Protein AF-A0A7S0P631-F1 (afdb_monomer_lite)

Radius of gyration: 63.28 Å; chains: 1; bounding box: 103×91×172 Å

Organism: NCBI:txid127549

Sequence (319 aa):
ERGGQTQAKLPMMQQDGRRRKGKTLTTPSVSTSSAVCDAFPPDARACEPSRAPSFDTVPRFLNVLVTPKLTFALPRQPHWQTVDDISQEELRTAFLMRFPVRLDAERLHFRCATPALELSKSNGHVVFKICADDVDEERVLLSILSELDKEYTAKFEQQLERARADCLAASMGFQVVADEVRAAQEAAQRKWTDELRSLREFQSTNQKRLFLLEKERDQLRDQLQKAASASKSMRADLSEENAALRVQMGELRAQVDELRQHVRQLGGKASDAESSTATTQTDEAQDVRNVEHWQQQLLAVSEWLKTGAALLQDAEPNR

pLDDT: mean 76.57, std 21.93, range [29.67, 98.62]

Secondary structure (DSSP, 8-state):
-----------------------------------------------------------SEEEEEETTTEEEEEEPPTT--BGGGS-HHHHHHHHHHHS-----GGGEEEEES-TT-BTTTS-SEEEEEEEETTB-HHHHHHHHHHHHHHHHHHHHHHHHHHHHHHHHHHHHHHHHHHHHHHHHHHHHHHHHHHHHHHHHHHHHHHHHHHHHHHHHHHHHHHHHHHHHHHHHHHHHHHHHHHHHHHHHHHHHHHHHHHHHHHHHHHHTTT-SS--------SSHHHHHHHHHHHHHHHHHHHHHHHHHHHHHHTT----

Foldseek 3Di:
DDDDDDDDDDDDDDDDDDDDDDDDDDDDDDDDDDDDDDDDDDDDDDDDDDDDDPDLPQDQWAWEAEPPGDTFIQGDDPPDFFPVVDDLVSVLVRSCVVQVFPDPSVFWGWAWPCRPDTSSPDPRYTYTQIDGPPDDSVVVVVVSVVRSVVVVVVVVVVVVVVVVVVVVVVVVVVVVVVVVVVVVVVVVVVVVVVVVVVVVVVVVVVVVVVVVVVVVVVVVVVVVVVVVVVVVVVVVVVVVVVVVVVVVVVVVVVVVVVVVVVVVVVVVVVPVDDDDDDDDPDPVVVVVVVVVVVVVVVVVVVVVVVVVVVVVVVVDPDD

Structure (mmCIF, N/CA/C/O backbone):
data_AF-A0A7S0P631-F1
#
_entry.id   AF-A0A7S0P631-F1
#
loop_
_atom_site.group_PDB
_atom_site.id
_atom_site.type_symbol
_atom_site.label_atom_id
_atom_site.label_alt_id
_atom_site.label_comp_id
_atom_site.label_asym_id
_atom_site.label_entity_id
_atom_site.label_seq_id
_atom_site.pdbx_PDB_ins_code
_atom_site.Cartn_x
_atom_site.Cartn_y
_atom_site.Cartn_z
_atom_site.occupancy
_atom_site.B_iso_or_equiv
_atom_site.auth_seq_id
_atom_site.auth_comp_id
_atom_site.auth_asym_id
_atom_site.auth_atom_id
_atom_site.pdbx_PDB_model_num
ATOM 1 N N . GLU A 1 1 ? 15.150 -47.679 -30.991 1.00 45.22 1 GLU A N 1
ATOM 2 C CA . GLU A 1 1 ? 14.314 -46.876 -31.912 1.00 45.22 1 GLU A CA 1
ATOM 3 C C . GLU A 1 1 ? 13.517 -45.891 -31.055 1.00 45.22 1 GLU A C 1
ATOM 5 O O . GLU A 1 1 ? 12.728 -46.325 -30.236 1.00 45.22 1 GLU A O 1
ATOM 10 N N . ARG A 1 2 ? 14.015 -44.673 -30.806 1.00 41.50 2 ARG A N 1
ATOM 11 C CA . ARG A 1 2 ? 13.722 -43.411 -31.524 1.00 41.50 2 ARG A CA 1
ATOM 12 C C . ARG A 1 2 ? 12.260 -43.254 -31.959 1.00 41.50 2 ARG A C 1
ATOM 14 O O . ARG A 1 2 ? 11.850 -43.835 -32.951 1.00 41.50 2 ARG A O 1
ATOM 21 N N . GLY A 1 3 ? 11.556 -42.362 -31.268 1.00 42.41 3 GLY A N 1
ATOM 22 C CA . GLY A 1 3 ? 10.274 -41.796 -31.680 1.00 42.41 3 GLY A CA 1
ATOM 23 C C . GLY A 1 3 ? 9.983 -40.544 -30.858 1.00 42.41 3 GLY A C 1
ATOM 24 O O . GLY A 1 3 ? 9.253 -40.603 -29.878 1.00 42.41 3 GLY A O 1
ATOM 25 N N . GLY A 1 4 ? 10.637 -39.433 -31.205 1.00 42.50 4 GLY A N 1
ATOM 26 C CA . GLY A 1 4 ? 10.350 -38.118 -30.641 1.00 42.50 4 GLY A CA 1
ATOM 27 C C . GLY A 1 4 ? 9.165 -37.468 -31.352 1.00 42.50 4 GLY A C 1
ATOM 28 O O . GLY A 1 4 ? 9.058 -37.555 -32.573 1.00 42.50 4 GLY A O 1
ATOM 29 N N . GLN A 1 5 ? 8.312 -36.783 -30.595 1.00 51.97 5 GLN A N 1
ATOM 30 C CA . GLN A 1 5 ? 7.394 -35.786 -31.135 1.00 51.97 5 GLN A CA 1
ATOM 31 C C . GLN A 1 5 ? 7.628 -34.454 -30.431 1.00 51.97 5 GLN A C 1
ATOM 33 O O . GLN A 1 5 ? 7.292 -34.243 -29.270 1.00 51.97 5 GLN A O 1
ATOM 38 N N . THR A 1 6 ? 8.255 -33.565 -31.186 1.00 47.88 6 THR A N 1
ATOM 39 C CA . THR A 1 6 ? 8.277 -32.121 -31.021 1.00 47.88 6 THR A CA 1
ATOM 40 C C . THR A 1 6 ? 6.972 -31.553 -31.577 1.00 47.88 6 THR A C 1
ATOM 42 O O . THR A 1 6 ? 6.651 -31.790 -32.741 1.00 47.88 6 THR A O 1
ATOM 45 N N . GLN A 1 7 ? 6.246 -30.748 -30.798 1.00 52.53 7 GLN A N 1
ATOM 46 C CA . GLN A 1 7 ? 5.343 -29.754 -31.377 1.00 52.53 7 GLN A CA 1
ATOM 4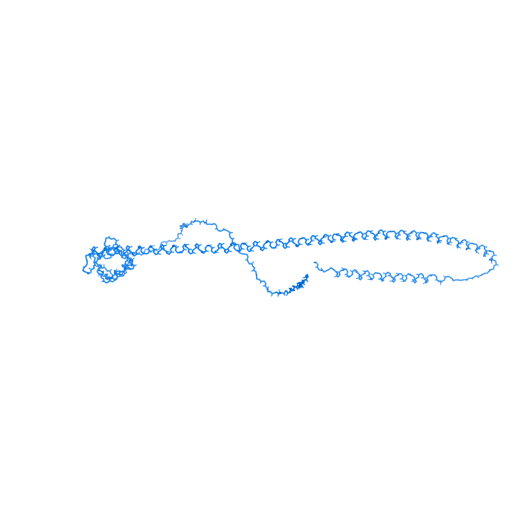7 C C . GLN A 1 7 ? 5.650 -28.350 -30.872 1.00 52.53 7 GLN A C 1
ATOM 49 O O . GLN A 1 7 ? 5.972 -28.108 -29.710 1.00 52.53 7 GLN A O 1
ATOM 54 N N . ALA A 1 8 ? 5.628 -27.470 -31.865 1.00 48.22 8 ALA A N 1
ATOM 55 C CA . ALA A 1 8 ? 6.128 -26.121 -31.912 1.00 48.22 8 ALA A CA 1
ATOM 56 C C . ALA A 1 8 ? 5.389 -25.141 -30.994 1.00 48.22 8 ALA A C 1
ATOM 58 O O . ALA A 1 8 ? 4.170 -25.134 -30.859 1.00 48.22 8 ALA A O 1
ATOM 59 N N . LYS A 1 9 ? 6.206 -24.244 -30.456 1.00 50.22 9 LYS A N 1
ATOM 60 C CA . LYS A 1 9 ? 5.900 -22.955 -29.846 1.00 50.22 9 LYS A CA 1
ATOM 61 C C . LYS A 1 9 ? 5.980 -21.890 -30.944 1.00 50.22 9 LYS A C 1
ATOM 63 O O . LYS A 1 9 ? 6.946 -21.959 -31.696 1.00 50.22 9 LYS A O 1
ATOM 68 N N . LEU A 1 10 ? 5.045 -20.931 -31.008 1.00 44.75 10 LEU A N 1
ATOM 69 C CA . LEU A 1 10 ? 5.173 -19.567 -31.586 1.00 44.75 10 LEU A CA 1
ATOM 70 C C . LEU A 1 10 ? 3.829 -18.790 -31.413 1.00 44.75 10 LEU A C 1
ATOM 72 O O . LEU A 1 10 ? 2.844 -19.416 -31.033 1.00 44.75 10 LEU A O 1
ATOM 76 N N . PRO A 1 11 ? 3.777 -17.442 -31.505 1.00 56.12 11 PRO A N 1
ATOM 77 C CA . PRO A 1 11 ? 3.711 -16.614 -30.303 1.00 56.12 11 PRO A CA 1
ATOM 78 C C . PRO A 1 11 ? 2.495 -15.669 -30.198 1.00 56.12 11 PRO A C 1
ATOM 80 O O . PRO A 1 11 ? 1.799 -15.356 -31.155 1.00 56.12 11 PRO A O 1
ATOM 83 N N . MET A 1 12 ? 2.344 -15.184 -28.966 1.00 46.38 12 MET A N 1
ATOM 84 C CA . MET A 1 12 ? 1.820 -13.898 -28.494 1.00 46.38 12 MET A CA 1
ATOM 85 C C . MET A 1 12 ? 1.573 -12.802 -29.553 1.00 46.38 12 MET A C 1
ATOM 87 O O . MET A 1 12 ? 2.508 -12.334 -30.200 1.00 46.38 12 MET A O 1
ATOM 91 N N . MET A 1 13 ? 0.340 -12.285 -29.591 1.00 52.75 13 MET A N 1
ATOM 92 C CA . MET A 1 13 ? 0.017 -10.966 -30.140 1.00 52.75 13 MET A CA 1
ATOM 93 C C . MET A 1 13 ? -0.834 -10.201 -29.114 1.00 52.75 13 MET A C 1
ATOM 95 O O . MET A 1 13 ? -1.979 -10.554 -28.839 1.00 52.75 13 MET A O 1
ATOM 99 N N . GLN A 1 14 ? -0.221 -9.190 -28.498 1.00 48.72 14 GLN A N 1
ATOM 100 C CA . GLN A 1 14 ? -0.892 -8.115 -27.769 1.00 48.72 14 GLN A CA 1
ATOM 101 C C . GLN A 1 14 ? -1.286 -7.032 -28.773 1.00 48.72 14 GLN A C 1
ATOM 103 O O . GLN A 1 14 ? -0.460 -6.650 -29.600 1.00 48.72 14 GLN A O 1
ATOM 108 N N . GLN A 1 15 ? -2.491 -6.475 -28.641 1.00 40.44 15 GLN A N 1
ATOM 109 C CA . GLN A 1 15 ? -2.726 -5.091 -29.041 1.00 40.44 15 GLN A CA 1
ATOM 110 C C . GLN A 1 15 ? -3.807 -4.430 -28.176 1.00 40.44 15 GLN A C 1
ATOM 112 O O . GLN A 1 15 ? -4.997 -4.711 -28.278 1.00 40.44 15 GLN A O 1
ATOM 117 N N . ASP A 1 16 ? -3.306 -3.589 -27.273 1.00 37.06 16 ASP A N 1
ATOM 118 C CA . ASP A 1 16 ? -3.762 -2.243 -26.926 1.00 37.06 16 ASP A CA 1
ATOM 119 C C . ASP A 1 16 ? -5.259 -1.961 -26.743 1.00 37.06 16 ASP A C 1
ATOM 121 O O . ASP A 1 16 ? -5.969 -1.494 -27.633 1.00 37.06 16 ASP A O 1
ATOM 125 N N . GLY A 1 17 ? -5.674 -2.021 -25.476 1.00 37.72 17 GLY A N 1
ATOM 126 C CA . GLY A 1 17 ? -6.699 -1.129 -24.949 1.00 37.72 17 GLY A CA 1
ATOM 127 C C . GLY A 1 17 ? -6.121 0.270 -24.709 1.00 37.72 17 GLY A C 1
ATOM 128 O O . GLY A 1 17 ? -5.226 0.452 -23.884 1.00 37.72 17 GLY A O 1
ATOM 129 N N . ARG A 1 18 ? -6.670 1.287 -25.384 1.00 42.84 18 ARG A N 1
ATOM 130 C CA . ARG A 1 18 ? -6.437 2.703 -25.065 1.00 42.84 18 ARG A CA 1
ATOM 131 C C . ARG A 1 18 ? -7.710 3.380 -24.565 1.00 42.84 18 ARG A C 1
ATOM 133 O O . ARG A 1 18 ? -8.787 3.217 -25.124 1.00 42.84 18 ARG A O 1
ATOM 140 N N . ARG A 1 19 ? -7.474 4.279 -23.602 1.00 43.03 19 ARG A N 1
ATOM 141 C CA . ARG A 1 19 ? -8.293 5.412 -23.135 1.00 43.03 19 ARG A CA 1
ATOM 142 C C . ARG A 1 19 ? -9.392 5.123 -22.110 1.00 43.03 19 ARG A C 1
ATOM 144 O O . ARG A 1 19 ? -10.576 5.085 -22.428 1.00 43.03 19 ARG A O 1
ATOM 151 N N . ARG A 1 20 ? -9.009 5.244 -20.834 1.00 45.16 20 ARG A N 1
ATOM 152 C CA . ARG A 1 20 ? -9.799 6.046 -19.888 1.00 45.16 20 ARG A CA 1
ATOM 153 C C . ARG A 1 20 ? -8.959 7.157 -19.268 1.00 45.16 20 ARG A C 1
ATOM 155 O O . ARG A 1 20 ? -7.771 7.008 -19.015 1.00 45.16 20 ARG A O 1
ATOM 162 N N . LYS A 1 21 ? -9.631 8.303 -19.183 1.00 43.75 21 LYS A N 1
ATOM 163 C CA . LYS A 1 21 ? -9.155 9.637 -18.835 1.00 43.75 21 LYS A CA 1
ATOM 164 C C . LYS A 1 21 ? -8.718 9.716 -17.374 1.00 43.75 21 LYS A C 1
ATOM 166 O O . LYS A 1 21 ? -9.200 8.963 -16.532 1.00 43.75 21 LYS A O 1
ATOM 171 N N . GLY A 1 22 ? -7.808 10.656 -17.134 1.00 47.41 22 GLY A N 1
ATOM 172 C CA . GLY A 1 22 ? -7.137 10.886 -15.868 1.00 47.41 22 GLY A CA 1
ATOM 173 C C . GLY A 1 22 ? -8.077 11.110 -14.691 1.00 47.41 22 GLY A C 1
ATOM 174 O O . GLY A 1 22 ? -9.138 11.724 -14.804 1.00 47.41 22 GLY A O 1
ATOM 175 N N . LYS A 1 23 ? -7.614 10.628 -13.542 1.00 44.38 23 LYS A N 1
ATOM 176 C CA . LYS A 1 23 ? -8.068 11.065 -12.235 1.00 44.38 23 LYS A CA 1
ATOM 177 C C . LYS A 1 23 ? -6.808 11.362 -11.429 1.00 44.38 23 LYS A C 1
ATOM 179 O O . LYS A 1 23 ? -5.952 10.501 -11.261 1.00 44.38 23 LYS A O 1
ATOM 184 N N . THR A 1 24 ? -6.681 12.629 -11.071 1.00 40.94 24 THR A N 1
ATOM 185 C CA . THR A 1 24 ? -5.678 13.234 -10.198 1.00 40.94 24 THR A CA 1
ATOM 186 C C . THR A 1 24 ? -5.448 12.365 -8.964 1.00 40.94 24 THR A C 1
ATOM 188 O O . THR A 1 24 ? -6.380 12.117 -8.200 1.00 40.94 24 THR A O 1
ATOM 191 N N . LEU A 1 25 ? -4.211 11.895 -8.782 1.00 36.50 25 LEU A N 1
ATOM 192 C CA . LEU A 1 25 ? -3.770 11.252 -7.550 1.00 36.50 25 LEU A CA 1
ATOM 193 C C . LEU A 1 25 ? -3.135 12.333 -6.672 1.00 36.50 25 LEU A C 1
ATOM 195 O O . LEU A 1 25 ? -1.996 12.743 -6.882 1.00 36.50 25 LEU A O 1
ATOM 199 N N . THR A 1 26 ? -3.920 12.831 -5.724 1.00 37.12 26 THR A N 1
ATOM 200 C CA . THR A 1 26 ? -3.441 13.634 -4.603 1.00 37.12 26 THR A CA 1
ATOM 201 C C . THR A 1 26 ? -2.626 12.721 -3.690 1.00 37.12 26 THR A C 1
ATOM 203 O O . THR A 1 26 ? -3.120 11.695 -3.228 1.00 37.12 26 THR A O 1
ATOM 206 N N . THR A 1 27 ? -1.372 13.083 -3.448 1.00 40.94 27 THR A N 1
ATOM 207 C CA . THR A 1 27 ? -0.498 12.495 -2.428 1.00 40.94 27 THR A CA 1
ATOM 208 C C . THR A 1 27 ? -1.098 12.682 -1.030 1.00 40.94 27 THR A C 1
ATOM 210 O O . THR A 1 27 ? -1.320 13.831 -0.643 1.00 40.94 27 THR A O 1
ATOM 213 N N . PRO A 1 28 ? -1.319 11.625 -0.226 1.00 38.84 28 PRO A N 1
ATOM 214 C CA . PRO A 1 28 ? -1.487 11.789 1.208 1.00 38.84 28 PRO A CA 1
ATOM 215 C C . PRO A 1 28 ? -0.102 11.835 1.866 1.00 38.84 28 PRO A C 1
ATOM 217 O O . PRO A 1 28 ? 0.604 10.831 1.941 1.00 38.84 28 PRO A O 1
ATOM 220 N N . SER A 1 29 ? 0.296 13.017 2.336 1.00 32.88 29 SER A N 1
ATOM 221 C CA . SER A 1 29 ? 1.390 13.160 3.294 1.00 32.88 29 SER A CA 1
ATOM 222 C C . SER A 1 29 ? 0.920 12.622 4.645 1.00 32.88 29 SER A C 1
ATOM 224 O O . SER A 1 29 ? 0.060 13.225 5.288 1.00 32.88 29 SER A O 1
ATOM 226 N N . VAL A 1 30 ? 1.470 11.491 5.072 1.00 37.56 30 VAL A N 1
ATOM 227 C CA . VAL A 1 30 ? 1.289 10.966 6.427 1.00 37.56 30 VAL A CA 1
ATOM 228 C C . VAL A 1 30 ? 2.659 10.807 7.065 1.00 37.56 30 VAL A C 1
ATOM 230 O O . VAL A 1 30 ? 3.582 10.293 6.433 1.00 37.56 30 VAL A O 1
ATOM 233 N N . SER A 1 31 ? 2.697 11.171 8.350 1.00 34.28 31 SER A N 1
ATOM 234 C CA . SER A 1 31 ? 3.768 11.048 9.355 1.00 34.28 31 SER A CA 1
ATOM 235 C C . SER A 1 31 ? 4.506 12.377 9.565 1.00 34.28 31 SER A C 1
ATOM 237 O O . SER A 1 31 ? 5.051 12.934 8.625 1.00 34.28 31 SER A O 1
ATOM 239 N N . THR A 1 32 ? 4.533 12.981 10.752 1.00 32.69 32 THR A N 1
ATOM 240 C CA . THR A 1 32 ? 4.525 12.403 12.106 1.00 32.69 32 THR A CA 1
ATOM 241 C C . THR A 1 32 ? 3.934 13.401 13.109 1.00 32.69 32 THR A C 1
ATOM 243 O O . THR A 1 32 ? 4.510 14.463 13.331 1.00 32.69 32 THR A O 1
ATOM 246 N N . SER A 1 33 ? 2.812 13.049 13.746 1.00 31.09 33 SER A N 1
ATOM 247 C CA . SER A 1 33 ? 2.295 13.752 14.926 1.00 31.09 33 SER A CA 1
ATOM 248 C C . SER A 1 33 ? 2.896 13.107 16.170 1.00 31.09 33 SER A C 1
ATOM 250 O O . SER A 1 33 ? 2.514 11.999 16.543 1.00 31.09 33 SER A O 1
ATOM 252 N N . SER A 1 34 ? 3.858 13.795 16.783 1.00 35.31 34 SER A N 1
ATOM 253 C CA . SER A 1 34 ? 4.352 13.484 18.123 1.00 35.31 34 SER A CA 1
ATOM 254 C C . SER A 1 34 ? 3.314 13.923 19.149 1.00 35.31 34 SER A C 1
ATOM 256 O O . SER A 1 34 ? 2.823 15.049 19.101 1.00 35.31 34 SER A O 1
ATOM 258 N N . ALA A 1 35 ? 3.001 13.023 20.074 1.00 38.44 35 ALA A N 1
ATOM 259 C CA . ALA A 1 35 ? 2.194 13.286 21.251 1.00 38.44 35 ALA A CA 1
ATOM 260 C C . ALA A 1 35 ? 2.804 14.414 22.099 1.00 38.44 35 ALA A C 1
ATOM 262 O O . ALA A 1 35 ? 4.008 14.414 22.359 1.00 38.44 35 ALA A O 1
ATOM 263 N N . VAL A 1 36 ? 1.957 15.339 22.551 1.00 35.06 36 VAL A N 1
ATOM 264 C CA . VAL A 1 36 ? 2.232 16.244 23.670 1.00 35.06 36 VAL A CA 1
ATOM 265 C C . VAL A 1 36 ? 0.988 16.241 24.552 1.00 35.06 36 VAL A C 1
ATOM 267 O O . VAL A 1 36 ? -0.095 16.642 24.129 1.00 35.06 36 VAL A O 1
ATOM 270 N N . CYS A 1 37 ? 1.159 15.713 25.760 1.00 36.16 37 CYS A N 1
ATOM 271 C CA . CYS A 1 37 ? 0.271 15.922 26.890 1.00 36.16 37 CYS A CA 1
ATOM 272 C C . CYS A 1 37 ? 0.330 17.401 27.287 1.00 36.16 37 CYS A C 1
ATOM 274 O O . CYS A 1 37 ? 1.425 17.926 27.444 1.00 36.16 37 CYS A O 1
ATOM 276 N N . ASP A 1 38 ? -0.811 18.066 27.423 1.00 29.67 38 ASP A N 1
ATOM 277 C CA . ASP A 1 38 ? -1.231 18.687 28.686 1.00 29.67 38 ASP A CA 1
ATOM 278 C C . ASP A 1 38 ? -2.467 19.554 28.455 1.00 29.67 38 ASP A C 1
ATOM 280 O O . ASP A 1 38 ? -2.514 20.455 27.616 1.00 29.67 38 ASP A O 1
ATOM 284 N N . ALA A 1 39 ? -3.502 19.225 29.216 1.00 36.84 39 ALA A N 1
ATOM 285 C CA . ALA A 1 39 ? -4.718 19.996 29.333 1.00 36.84 39 ALA A CA 1
ATOM 286 C C . ALA A 1 39 ? -4.504 21.121 30.352 1.00 36.84 39 ALA A C 1
ATOM 288 O O . ALA A 1 39 ? -3.939 20.870 31.409 1.00 36.84 39 ALA A O 1
ATOM 289 N N . PHE A 1 40 ? -4.985 22.321 30.008 1.00 35.34 40 PHE A N 1
ATOM 290 C CA . PHE A 1 40 ? -5.646 23.351 30.835 1.00 35.34 40 PHE A CA 1
ATOM 291 C C . PHE A 1 40 ? -5.272 24.764 30.347 1.00 35.34 40 PHE A C 1
ATOM 293 O O . PHE A 1 40 ? -4.096 25.124 30.368 1.00 35.34 40 PHE A O 1
ATOM 300 N N . PRO A 1 41 ? -6.246 25.608 29.955 1.00 39.16 41 PRO A N 1
ATOM 301 C CA . PRO A 1 41 ? -6.021 27.041 29.795 1.00 39.16 41 PRO A CA 1
ATOM 302 C C . PRO A 1 41 ? -6.416 27.826 31.069 1.00 39.16 41 PRO A C 1
ATOM 304 O O . PRO A 1 41 ? -7.424 27.486 31.697 1.00 39.16 41 PRO A O 1
ATOM 307 N N . PRO A 1 42 ? -5.672 28.890 31.437 1.00 43.81 42 PRO A N 1
ATOM 308 C CA . PRO A 1 42 ? -5.995 29.764 32.560 1.00 43.81 42 PRO A CA 1
ATOM 309 C C . PRO A 1 42 ? -6.803 31.015 32.152 1.00 43.81 42 PRO A C 1
ATOM 311 O O . PRO A 1 42 ? -6.576 31.628 31.113 1.00 43.81 42 PRO A O 1
ATOM 314 N N . ASP A 1 43 ? -7.743 31.342 33.035 1.00 32.72 43 ASP A N 1
ATOM 315 C CA . ASP A 1 43 ? -8.270 32.632 33.505 1.00 32.72 43 ASP A CA 1
ATOM 316 C C . ASP A 1 43 ? -8.365 33.929 32.657 1.00 32.72 43 ASP A C 1
ATOM 318 O O . ASP A 1 43 ? -7.391 34.508 32.184 1.00 32.72 43 ASP A O 1
ATOM 322 N N . ALA A 1 44 ? -9.588 34.477 32.745 1.00 36.00 44 ALA A N 1
ATOM 323 C CA . ALA A 1 44 ? -9.957 35.848 33.126 1.00 36.00 44 ALA A CA 1
ATOM 324 C C . ALA A 1 44 ? -9.666 37.047 32.197 1.00 36.00 44 ALA A C 1
ATOM 326 O O . ALA A 1 44 ? -8.543 37.538 32.101 1.00 36.00 44 ALA A O 1
ATOM 327 N N . ARG A 1 45 ? -10.756 37.700 31.746 1.00 34.88 45 ARG A N 1
ATOM 328 C CA . ARG A 1 45 ? -11.100 39.072 32.190 1.00 34.88 45 ARG A CA 1
ATOM 329 C C . ARG A 1 45 ? -12.516 39.533 31.787 1.00 34.88 45 ARG A C 1
ATOM 331 O O . ARG A 1 45 ? -12.842 39.612 30.612 1.00 34.88 45 ARG A O 1
ATOM 338 N N . ALA A 1 46 ? -13.257 39.925 32.828 1.00 35.22 46 ALA A N 1
ATOM 339 C CA . ALA A 1 46 ? -14.180 41.061 32.950 1.00 35.22 46 ALA A CA 1
ATOM 340 C C . ALA A 1 46 ? -15.446 41.160 32.070 1.00 35.22 46 ALA A C 1
ATOM 342 O O . ALA A 1 46 ? -15.395 41.573 30.918 1.00 35.22 46 ALA A O 1
ATOM 343 N N . CYS A 1 47 ? -16.603 40.998 32.725 1.00 31.55 47 CYS A N 1
ATOM 344 C CA . CYS A 1 47 ? -17.681 41.988 32.667 1.00 31.55 47 CYS A CA 1
ATOM 345 C C . CYS A 1 47 ? -18.497 41.977 33.976 1.00 31.55 47 CYS A C 1
ATOM 347 O O . CYS A 1 47 ? -18.594 40.969 34.667 1.00 31.55 47 CYS A O 1
ATOM 349 N N . GLU A 1 48 ? -18.988 43.164 34.301 1.00 33.56 48 GLU A N 1
ATOM 350 C CA . GLU A 1 48 ? -19.441 43.738 35.572 1.00 33.56 48 GLU A CA 1
ATOM 351 C C . GLU A 1 48 ? -20.744 43.190 36.208 1.00 33.56 48 GLU A C 1
ATOM 353 O O . GLU A 1 48 ? -21.446 42.374 35.607 1.00 33.56 48 GLU A O 1
ATOM 358 N N . PRO A 1 49 ? -21.074 43.624 37.451 1.00 50.50 49 PRO A N 1
ATOM 359 C CA . PRO A 1 49 ? -22.028 42.961 38.324 1.00 50.50 49 PRO A CA 1
ATOM 360 C C . PRO A 1 49 ? -23.458 43.413 38.034 1.00 50.50 49 PRO A C 1
ATOM 362 O O . PRO A 1 49 ? -23.786 44.596 38.104 1.00 50.50 49 PRO A O 1
ATOM 365 N N . SER A 1 50 ? -24.349 42.456 37.792 1.00 33.34 50 SER A N 1
ATOM 366 C CA . SER A 1 50 ? -25.782 42.725 37.761 1.00 33.34 50 SER A CA 1
ATOM 367 C C . SER A 1 50 ? -26.511 41.773 38.694 1.00 33.34 50 SER A C 1
ATOM 369 O O . SER A 1 50 ? -26.674 40.590 38.414 1.00 33.34 50 SER A O 1
ATOM 371 N N . ARG A 1 51 ? -26.967 42.373 39.796 1.00 33.66 51 ARG A N 1
ATOM 372 C CA . ARG A 1 51 ? -28.217 42.057 40.487 1.00 33.66 51 ARG A CA 1
ATOM 373 C C . ARG A 1 51 ? -28.283 40.668 41.125 1.00 33.66 51 ARG A C 1
ATOM 375 O O . ARG A 1 51 ? -28.711 39.697 40.517 1.00 33.66 51 ARG A O 1
ATOM 382 N N . ALA A 1 52 ? -27.957 40.629 42.415 1.00 39.56 52 ALA A N 1
ATOM 383 C CA . ALA A 1 52 ? -28.379 39.559 43.306 1.00 39.56 52 ALA A CA 1
ATOM 384 C C . ALA A 1 52 ? -29.899 39.334 43.188 1.00 39.56 52 ALA A C 1
ATOM 386 O O . ALA A 1 52 ? -30.669 40.265 43.448 1.00 39.56 52 ALA A O 1
ATOM 387 N N . PRO A 1 53 ? -30.363 38.120 42.858 1.00 41.66 53 PRO A N 1
ATOM 388 C CA . PRO A 1 53 ? -31.614 37.632 43.391 1.00 41.66 53 PRO A CA 1
ATOM 389 C C . PRO A 1 53 ? -31.312 37.209 44.827 1.00 41.66 53 PRO A C 1
ATOM 391 O O . PRO A 1 53 ? -30.385 36.442 45.084 1.00 41.66 53 PRO A O 1
ATOM 394 N N . SER A 1 54 ? -32.079 37.728 45.773 1.00 46.47 54 SER A N 1
ATOM 395 C CA . SER A 1 54 ? -32.248 37.116 47.084 1.00 46.47 54 SER A CA 1
ATOM 396 C C . SER A 1 54 ? -32.698 35.666 46.881 1.00 46.47 54 SER A C 1
ATOM 398 O O . SER A 1 54 ? -33.877 35.399 46.657 1.00 46.47 54 SER A O 1
ATOM 400 N N . PHE A 1 55 ? -31.747 34.737 46.866 1.00 37.91 55 PHE A N 1
ATOM 401 C CA . PHE A 1 55 ? -32.034 33.317 46.829 1.00 37.91 55 PHE A CA 1
ATOM 402 C C . PHE A 1 55 ? -32.272 32.848 48.262 1.00 37.91 55 PHE A C 1
ATOM 404 O O . PHE A 1 55 ? -31.332 32.531 48.989 1.00 37.91 55 PHE A O 1
ATOM 411 N N . ASP A 1 56 ? -33.542 32.708 48.629 1.00 48.03 56 ASP A N 1
ATOM 412 C CA . ASP A 1 56 ? -33.940 31.570 49.453 1.00 48.03 56 ASP A CA 1
ATOM 413 C C . ASP A 1 56 ? -33.641 30.308 48.627 1.00 48.03 56 ASP A C 1
ATOM 415 O O . ASP A 1 56 ? -34.485 29.772 47.908 1.00 48.03 56 ASP A O 1
ATOM 419 N N . THR A 1 57 ? -32.370 29.899 48.605 1.00 51.81 57 THR A N 1
ATOM 420 C CA . THR A 1 57 ? -31.891 28.752 47.825 1.00 51.81 57 THR A CA 1
ATOM 421 C C . THR A 1 57 ? -32.318 27.471 48.525 1.00 51.81 57 THR A C 1
ATOM 423 O O . THR A 1 57 ? -31.548 26.821 49.227 1.00 51.81 57 THR A O 1
ATOM 426 N N . VAL A 1 58 ? -33.581 27.106 48.341 1.00 59.16 58 VAL A N 1
ATOM 427 C CA . VAL A 1 58 ? -34.083 25.793 48.729 1.00 59.16 58 VAL A CA 1
ATOM 428 C C . VAL A 1 58 ? -33.311 24.733 47.917 1.00 59.16 58 VAL A C 1
ATOM 430 O O . VAL A 1 58 ? -33.244 24.842 46.687 1.00 59.16 58 VAL A O 1
ATOM 433 N N . PRO A 1 59 ? -32.688 23.722 48.552 1.00 65.31 59 PRO A N 1
ATOM 434 C CA . PRO A 1 59 ? -31.875 22.735 47.845 1.00 65.31 59 PRO A CA 1
ATOM 435 C C . PRO A 1 59 ? -32.716 21.949 46.828 1.00 65.31 59 PRO A C 1
ATOM 437 O O . PRO A 1 59 ? -33.780 21.427 47.162 1.00 65.31 59 PRO A O 1
ATOM 440 N N . ARG A 1 60 ? -32.227 21.853 45.578 1.00 77.38 60 ARG A N 1
ATOM 441 C CA . ARG A 1 60 ? -32.904 21.157 44.457 1.00 77.38 60 ARG A CA 1
ATOM 442 C C . ARG A 1 60 ? -33.055 19.646 44.674 1.00 77.38 60 ARG A C 1
ATOM 444 O O . ARG A 1 60 ? -33.931 19.026 44.080 1.00 77.38 60 ARG A O 1
ATOM 451 N N . PHE A 1 61 ? -32.205 19.065 45.514 1.00 80.56 61 PHE A N 1
ATOM 452 C CA . PHE A 1 61 ? -32.219 17.651 45.866 1.00 80.56 61 PHE A CA 1
ATOM 453 C C . PHE A 1 61 ? -32.200 17.496 47.385 1.00 80.56 61 PHE A C 1
ATOM 455 O O . PHE A 1 61 ? -31.534 18.259 48.085 1.00 80.56 61 PHE A O 1
ATOM 462 N N . LEU A 1 62 ? -32.919 16.492 47.871 1.00 83.62 62 LEU A N 1
ATOM 463 C CA . LEU A 1 62 ? -32.865 16.003 49.239 1.00 83.62 62 LEU A CA 1
ATOM 464 C C . LEU A 1 62 ? -31.904 14.815 49.290 1.00 83.62 62 LEU A C 1
ATOM 466 O O . LEU A 1 62 ? -32.061 13.840 48.558 1.00 83.62 62 LEU A O 1
ATOM 470 N N . ASN A 1 63 ? -30.906 14.894 50.158 1.00 83.75 63 ASN A N 1
ATOM 471 C CA . ASN A 1 63 ? -30.003 13.799 50.464 1.00 83.75 63 ASN A CA 1
ATOM 472 C C . ASN A 1 63 ? -30.651 12.907 51.523 1.00 83.75 63 ASN A C 1
ATOM 474 O O . ASN A 1 63 ? -30.755 13.277 52.696 1.00 83.75 63 ASN A O 1
ATOM 478 N N . VAL A 1 64 ? -31.066 11.722 51.099 1.00 84.00 64 VAL A N 1
ATOM 479 C CA . VAL A 1 64 ? -31.677 10.713 51.952 1.00 84.00 64 VAL A CA 1
ATOM 480 C C . VAL A 1 64 ? -30.582 9.789 52.471 1.00 84.00 64 VAL A C 1
ATOM 482 O O . VAL A 1 64 ? -29.918 9.100 51.695 1.00 84.00 64 VAL A O 1
ATOM 485 N N . LEU A 1 65 ? -30.372 9.794 53.787 1.00 83.31 65 LEU A N 1
ATOM 486 C CA . LEU A 1 65 ? -29.471 8.879 54.475 1.00 83.31 65 LEU A CA 1
ATOM 487 C C . LEU A 1 65 ? -30.265 7.703 55.026 1.00 83.31 65 LEU A C 1
ATOM 489 O O . LEU A 1 65 ? -31.114 7.870 55.895 1.00 83.31 65 LEU A O 1
ATOM 493 N N . VAL A 1 66 ? -29.942 6.509 54.561 1.00 84.19 66 VAL A N 1
ATOM 494 C CA . VAL A 1 66 ? -30.425 5.255 55.114 1.00 84.19 66 VAL A CA 1
ATOM 495 C C . VAL A 1 66 ? -29.368 4.694 56.055 1.00 84.19 66 VAL A C 1
ATOM 497 O O . VAL A 1 66 ? -28.238 4.398 55.650 1.00 84.19 66 VAL A O 1
ATOM 500 N N . THR A 1 67 ? -29.719 4.558 57.332 1.00 68.31 67 THR A N 1
ATOM 501 C CA . THR A 1 67 ? -28.778 4.063 58.342 1.00 68.31 67 THR A CA 1
ATOM 502 C C . THR A 1 67 ? -28.310 2.634 58.036 1.00 68.31 67 THR A C 1
ATOM 504 O O . THR A 1 67 ? -29.143 1.796 57.692 1.00 68.31 67 THR A O 1
ATOM 507 N N . PRO A 1 68 ? -27.011 2.326 58.224 1.00 61.56 68 PRO A N 1
ATOM 508 C CA . PRO A 1 68 ? -25.988 3.208 58.776 1.00 61.56 68 PRO A CA 1
ATOM 509 C C . PRO A 1 68 ? -25.283 4.103 57.741 1.00 61.56 68 PRO A C 1
ATOM 511 O O . PRO A 1 68 ? -24.750 5.127 58.160 1.00 61.56 68 PRO A O 1
ATOM 514 N N . LYS A 1 69 ? -25.232 3.772 56.437 1.00 76.31 69 LYS A N 1
ATOM 515 C CA . LYS A 1 69 ? -24.374 4.502 55.465 1.00 76.31 69 LYS A CA 1
ATOM 516 C C . LYS A 1 69 ? -24.832 4.514 53.997 1.00 76.31 69 LYS A C 1
ATOM 518 O O . LYS A 1 69 ? -24.044 4.885 53.130 1.00 76.31 69 LYS A O 1
ATOM 523 N N . LEU A 1 70 ? -26.060 4.114 53.678 1.00 83.25 70 LEU A N 1
ATOM 524 C CA . LEU A 1 70 ? -26.543 4.203 52.297 1.00 83.25 70 LEU A CA 1
ATOM 525 C C . LEU A 1 70 ? -27.078 5.614 52.049 1.00 83.25 70 LEU A C 1
ATOM 527 O O . LEU A 1 70 ? -27.826 6.141 52.863 1.00 83.25 70 LEU A O 1
ATOM 531 N N . THR A 1 71 ? -26.686 6.248 50.948 1.00 86.25 71 THR A N 1
ATOM 532 C CA . THR A 1 71 ? -27.154 7.596 50.610 1.00 86.25 71 THR A CA 1
ATOM 533 C C . THR A 1 71 ? -27.656 7.650 49.179 1.00 86.25 71 THR A C 1
ATOM 535 O O . THR A 1 71 ? -27.023 7.132 48.255 1.00 86.25 71 THR A O 1
ATOM 538 N N . PHE A 1 72 ? -28.809 8.280 48.988 1.00 88.12 72 PHE A N 1
ATOM 539 C CA . PHE A 1 72 ? -29.350 8.559 47.665 1.00 88.12 72 PHE A CA 1
ATOM 540 C C . PHE A 1 72 ? -29.963 9.956 47.621 1.00 88.12 72 PHE A C 1
ATOM 542 O O . PHE A 1 72 ? -30.314 10.535 48.648 1.00 88.12 72 PHE A O 1
ATOM 549 N N . ALA A 1 73 ? -30.038 10.515 46.419 1.00 86.56 73 ALA A N 1
ATOM 550 C CA . ALA A 1 73 ? -30.595 11.837 46.191 1.00 86.56 73 ALA A CA 1
ATOM 551 C C . ALA A 1 73 ? -32.022 11.702 45.659 1.00 86.56 73 ALA A C 1
ATOM 553 O O . ALA A 1 73 ? -32.267 10.959 44.710 1.00 86.56 73 ALA A O 1
ATOM 554 N N . LEU A 1 74 ? -32.940 12.448 46.258 1.00 87.12 74 LEU A N 1
ATOM 555 C CA . LEU A 1 74 ? -34.330 12.554 45.841 1.00 87.12 74 LEU A CA 1
ATOM 556 C C . LEU A 1 74 ? -34.560 13.969 45.280 1.00 87.12 74 LEU A C 1
ATOM 558 O O . LEU A 1 74 ? -34.226 14.942 45.962 1.00 87.12 74 LEU A O 1
ATOM 562 N N . PRO A 1 75 ? -35.080 14.139 44.052 1.00 84.88 75 PRO A N 1
ATOM 563 C CA . PRO A 1 75 ? -35.425 15.461 43.537 1.00 84.88 75 PRO A CA 1
ATOM 564 C C . PRO A 1 75 ? -36.505 16.092 44.419 1.00 84.88 75 PRO A C 1
ATOM 566 O O . PRO A 1 75 ? -37.526 15.468 44.696 1.00 84.88 75 PRO A O 1
ATOM 569 N N . ARG A 1 76 ? -36.269 17.320 44.890 1.00 80.56 76 ARG A N 1
ATOM 570 C CA . ARG A 1 76 ? -37.189 17.982 45.816 1.00 80.56 76 ARG A CA 1
ATOM 571 C C . ARG A 1 76 ? -38.444 18.434 45.078 1.00 80.56 76 ARG A C 1
ATOM 573 O O . ARG A 1 76 ? -38.346 19.205 44.124 1.00 80.56 76 ARG A O 1
ATOM 580 N N . GLN A 1 77 ? -39.610 18.030 45.572 1.00 83.69 77 GLN A N 1
ATOM 581 C CA . GLN A 1 77 ? -40.879 18.559 45.087 1.00 83.69 77 GLN A CA 1
ATOM 582 C C . GLN A 1 77 ? -41.285 19.832 45.849 1.00 83.69 77 GLN A C 1
ATOM 584 O O . GLN A 1 77 ? -41.027 19.948 47.050 1.00 83.69 77 GLN A O 1
ATOM 589 N N . PRO A 1 78 ? -41.939 20.800 45.179 1.00 76.75 78 PRO A N 1
ATOM 590 C CA . PRO A 1 78 ? -42.311 22.081 45.783 1.00 76.75 78 PRO A CA 1
ATOM 591 C C . PRO A 1 78 ? -43.431 21.968 46.829 1.00 76.75 78 PRO A C 1
ATOM 593 O O . PRO A 1 78 ? -43.605 22.885 47.625 1.00 76.75 78 PRO A O 1
ATOM 596 N N . HIS A 1 79 ? -44.182 20.863 46.835 1.00 80.12 79 HIS A N 1
ATOM 597 C CA . HIS A 1 79 ? -45.274 20.622 47.780 1.00 80.12 79 HIS A CA 1
ATOM 598 C C . HIS A 1 79 ? -44.820 19.945 49.085 1.00 80.12 79 HIS A C 1
ATOM 600 O O . HIS A 1 79 ? -45.621 19.848 50.007 1.00 80.12 79 HIS A O 1
ATOM 606 N N . TRP A 1 80 ? -43.554 19.521 49.198 1.00 85.38 80 TRP A N 1
ATOM 607 C CA . TRP A 1 80 ? -43.025 18.896 50.414 1.00 85.38 80 TRP A CA 1
ATOM 608 C C . TRP A 1 80 ? -42.544 19.942 51.424 1.00 85.38 80 TRP A C 1
ATOM 610 O O . TRP A 1 80 ? -41.554 20.650 51.192 1.00 85.38 80 TRP A O 1
ATOM 620 N N . GLN A 1 81 ? -43.224 20.019 52.566 1.00 76.25 81 GLN A N 1
ATOM 621 C CA . GLN A 1 81 ? -42.883 20.900 53.686 1.00 76.25 81 GLN A CA 1
ATOM 622 C C . GLN A 1 81 ? -42.335 20.110 54.882 1.00 76.25 81 GLN A C 1
ATOM 624 O O . GLN A 1 81 ? -41.398 20.554 55.552 1.00 76.25 81 GLN A O 1
ATOM 629 N N . THR A 1 82 ? -42.873 18.916 55.102 1.00 77.56 82 THR A N 1
ATOM 630 C CA . THR A 1 82 ? -42.521 17.973 56.162 1.00 77.56 82 THR A CA 1
ATOM 631 C C . THR A 1 82 ? -42.074 16.639 55.572 1.00 77.56 82 THR A C 1
ATOM 633 O O . THR A 1 82 ? -42.330 16.338 54.408 1.00 77.56 82 THR A O 1
ATOM 636 N N . VAL A 1 83 ? -41.367 15.831 56.365 1.00 78.19 83 VAL A N 1
ATOM 637 C CA . VAL A 1 83 ? -40.867 14.522 55.911 1.00 78.19 83 VAL A CA 1
ATOM 638 C C . VAL A 1 83 ? -42.008 13.561 55.550 1.00 78.19 83 VAL A C 1
ATOM 640 O O . VAL A 1 83 ? -41.824 12.701 54.691 1.00 78.19 83 VAL A O 1
ATOM 643 N N . ASP A 1 84 ? -43.183 13.746 56.152 1.00 80.12 84 ASP A N 1
ATOM 644 C CA . ASP A 1 84 ? -44.374 12.926 55.914 1.00 80.12 84 ASP A CA 1
ATOM 645 C C . ASP A 1 84 ? -45.041 13.209 54.555 1.00 80.12 84 ASP A C 1
ATOM 647 O O . ASP A 1 84 ? -45.817 12.386 54.072 1.00 80.12 84 ASP A O 1
ATOM 651 N N . ASP A 1 85 ? -44.702 14.328 53.900 1.00 82.06 85 ASP A N 1
ATOM 652 C CA . ASP A 1 85 ? -45.201 14.662 52.558 1.00 82.06 85 ASP A CA 1
ATOM 653 C C . ASP A 1 85 ? -44.538 13.817 51.452 1.00 82.06 85 ASP A C 1
ATOM 655 O O . ASP A 1 85 ? -44.983 13.835 50.304 1.00 82.06 85 ASP A O 1
ATOM 659 N N . ILE A 1 86 ? -43.459 13.094 51.776 1.00 84.62 86 ILE A N 1
ATOM 660 C CA . ILE A 1 86 ? -42.710 12.264 50.831 1.00 84.62 86 ILE A CA 1
ATOM 661 C C . ILE A 1 86 ? -43.350 10.876 50.763 1.00 84.62 86 ILE A C 1
ATOM 663 O O . ILE A 1 86 ? -43.404 10.151 51.761 1.00 84.62 86 ILE A O 1
ATOM 667 N N . SER A 1 87 ? -43.782 10.457 49.572 1.00 87.56 87 SER A N 1
ATOM 668 C CA . SER A 1 87 ? -44.381 9.132 49.413 1.00 87.56 87 SER A CA 1
ATOM 669 C C . SER A 1 87 ? -43.338 8.008 49.503 1.00 87.56 87 SER A C 1
ATOM 671 O O . SER A 1 87 ? -42.174 8.142 49.113 1.00 87.56 87 SER A O 1
ATOM 673 N N . GLN A 1 88 ? -43.772 6.843 49.989 1.00 87.00 88 GLN A N 1
ATOM 674 C CA . GLN A 1 88 ? -42.924 5.648 50.053 1.00 87.00 88 GLN A CA 1
ATOM 675 C C . GLN A 1 88 ? -42.506 5.165 48.656 1.00 87.00 88 GLN A C 1
ATOM 677 O O . GLN A 1 88 ? -41.396 4.667 48.483 1.00 87.00 88 GLN A O 1
ATOM 682 N N . GLU A 1 89 ? -43.361 5.343 47.649 1.00 86.06 89 GLU A N 1
ATOM 683 C CA . GLU A 1 89 ? -43.072 4.980 46.257 1.00 86.06 89 GLU A CA 1
ATOM 684 C C . GLU A 1 89 ? -41.952 5.837 45.657 1.00 86.06 89 GLU A C 1
ATOM 686 O O . GLU A 1 89 ? -41.069 5.310 44.975 1.00 86.06 89 GLU A O 1
ATOM 691 N N . GLU A 1 90 ? -41.920 7.136 45.960 1.00 86.94 90 GLU A N 1
ATOM 692 C CA . GLU A 1 90 ? -40.850 8.034 45.518 1.00 86.94 90 GLU A CA 1
ATOM 693 C C . GLU A 1 90 ? -39.513 7.691 46.183 1.00 86.94 90 GLU A C 1
ATOM 695 O O . GLU A 1 90 ? -38.479 7.674 45.509 1.00 86.94 90 GLU A O 1
ATOM 700 N N . LEU A 1 91 ? -39.525 7.335 47.474 1.00 86.56 91 LEU A N 1
ATOM 701 C CA . LEU A 1 91 ? -38.331 6.865 48.186 1.00 86.56 91 LEU A CA 1
ATOM 702 C C . LEU A 1 91 ? -37.818 5.535 47.622 1.00 86.56 91 LEU A C 1
ATOM 704 O O . LEU A 1 91 ? -36.620 5.411 47.370 1.00 86.56 91 LEU A O 1
ATOM 708 N N . ARG A 1 92 ? -38.707 4.568 47.358 1.00 88.31 92 ARG A N 1
ATOM 709 C CA . ARG A 1 92 ? -38.362 3.280 46.727 1.00 88.31 92 ARG A CA 1
ATOM 710 C C . ARG A 1 92 ? -37.765 3.481 45.341 1.00 88.31 92 ARG A C 1
ATOM 712 O O . ARG A 1 92 ? -36.710 2.932 45.037 1.00 88.31 92 ARG A O 1
ATOM 719 N N . THR A 1 93 ? -38.408 4.303 44.518 1.00 87.12 93 THR A N 1
ATOM 720 C CA . THR A 1 93 ? -37.967 4.562 43.144 1.00 87.12 93 THR A CA 1
ATOM 721 C C . THR A 1 93 ? -36.604 5.246 43.131 1.00 87.12 93 THR A C 1
ATOM 723 O O . THR A 1 93 ? -35.700 4.808 42.424 1.00 87.12 93 THR A O 1
ATOM 726 N N . ALA A 1 94 ? -36.406 6.278 43.954 1.00 86.81 94 ALA A N 1
ATOM 727 C CA . ALA A 1 94 ? -35.124 6.970 44.045 1.00 86.81 94 ALA A CA 1
ATOM 728 C C . ALA A 1 94 ? -34.012 6.084 44.632 1.00 86.81 94 ALA A C 1
ATOM 730 O O . ALA A 1 94 ? -32.866 6.151 44.177 1.00 86.81 94 ALA A O 1
ATOM 731 N N . PHE A 1 95 ? -34.350 5.212 45.586 1.00 87.56 95 PHE A N 1
ATOM 732 C CA . PHE A 1 95 ? -33.428 4.213 46.115 1.00 87.56 95 PHE A CA 1
ATOM 733 C C . PHE A 1 95 ? -32.991 3.228 45.023 1.00 87.56 95 PHE A C 1
ATOM 735 O O . PHE A 1 95 ? -31.792 3.061 44.815 1.00 87.56 95 PHE A O 1
ATOM 742 N N . LEU A 1 96 ? -33.927 2.655 44.258 1.00 86.38 96 LEU A N 1
ATOM 743 C CA . LEU A 1 96 ? -33.627 1.684 43.195 1.00 86.38 96 LEU A CA 1
ATOM 744 C C . LEU A 1 96 ? -32.904 2.297 41.990 1.00 86.38 96 LEU A C 1
ATOM 746 O O . LEU A 1 96 ? -32.061 1.652 41.368 1.00 86.38 96 LEU A O 1
ATOM 750 N N . MET A 1 97 ? -33.174 3.568 41.689 1.00 85.81 97 MET A N 1
ATOM 751 C CA . MET A 1 97 ? -32.445 4.318 40.663 1.00 85.81 97 MET A CA 1
ATOM 752 C C . MET A 1 97 ? -30.959 4.465 41.005 1.00 85.81 97 MET A C 1
ATOM 754 O O . MET A 1 97 ? -30.107 4.442 40.115 1.00 85.81 97 MET A O 1
ATOM 758 N N . ARG A 1 98 ? -30.631 4.620 42.293 1.00 84.94 98 ARG A N 1
ATOM 759 C CA . ARG A 1 98 ? -29.241 4.700 42.754 1.00 84.94 98 ARG A CA 1
ATOM 760 C C . ARG A 1 98 ? -28.619 3.320 42.952 1.00 84.94 98 ARG A C 1
ATOM 762 O O . ARG A 1 98 ? -27.444 3.127 42.638 1.00 84.94 98 ARG A O 1
ATOM 769 N N . PHE A 1 99 ? -29.410 2.396 43.473 1.00 84.88 99 PHE A N 1
ATOM 770 C CA . PHE A 1 99 ? -29.027 1.061 43.891 1.00 84.88 99 PHE A CA 1
ATOM 771 C C . PHE A 1 99 ? -29.872 0.049 43.114 1.00 84.88 99 PHE A C 1
ATOM 773 O O . PHE A 1 99 ? -30.957 -0.313 43.561 1.00 84.88 99 PHE A O 1
ATOM 780 N N . PRO A 1 100 ? -29.409 -0.410 41.942 1.00 70.94 100 PRO A N 1
ATOM 781 C CA . PRO A 1 100 ? -30.123 -1.404 41.152 1.00 70.94 100 PRO A CA 1
ATOM 782 C C . PRO A 1 100 ? -29.947 -2.780 41.800 1.00 70.94 100 PRO A C 1
ATOM 784 O O . PRO A 1 100 ? -29.098 -3.570 41.390 1.00 70.94 100 PRO A O 1
ATOM 787 N N . VAL A 1 101 ? -30.707 -3.014 42.864 1.00 77.31 101 VAL A N 1
ATOM 788 C CA . VAL A 1 101 ? -30.777 -4.272 43.608 1.00 77.31 101 VAL A CA 1
ATOM 789 C C . VAL A 1 101 ? -32.020 -5.035 43.157 1.00 77.31 101 VAL A C 1
ATOM 791 O O . VAL A 1 101 ? -33.050 -4.422 42.876 1.00 77.31 101 VAL A O 1
ATOM 794 N N . ARG A 1 102 ? -31.953 -6.367 43.101 1.00 75.12 102 ARG A N 1
ATOM 795 C CA . ARG A 1 102 ? -33.090 -7.227 42.722 1.00 75.12 102 ARG A CA 1
ATOM 796 C C . ARG A 1 102 ? -33.980 -7.541 43.926 1.00 75.12 102 ARG A C 1
ATOM 798 O O . ARG A 1 102 ? -34.330 -8.692 44.159 1.00 75.12 102 ARG A O 1
ATOM 805 N N . LEU A 1 103 ? -34.315 -6.509 44.688 1.00 75.81 103 LEU A N 1
ATOM 806 C CA . LEU A 1 103 ? -35.163 -6.626 45.866 1.00 75.81 103 LEU A CA 1
ATOM 807 C C . LEU A 1 103 ? -36.623 -6.408 45.481 1.00 75.81 103 LEU A C 1
ATOM 809 O O . LEU A 1 103 ? -36.928 -5.577 44.623 1.00 75.81 103 LEU A O 1
ATOM 813 N N . ASP A 1 104 ? -37.522 -7.084 46.191 1.00 78.31 104 ASP A N 1
ATOM 814 C CA . ASP A 1 104 ? -38.954 -6.802 46.131 1.00 78.31 104 ASP A CA 1
ATOM 815 C C . ASP A 1 104 ? -39.218 -5.400 46.699 1.00 78.31 104 ASP A C 1
ATOM 817 O O . ASP A 1 104 ? -39.357 -5.201 47.908 1.00 78.31 104 ASP A O 1
ATOM 821 N N . ALA A 1 105 ? -39.272 -4.410 45.807 1.00 76.38 105 ALA A N 1
ATOM 822 C CA . ALA A 1 105 ? -39.454 -2.995 46.127 1.00 76.38 105 ALA A CA 1
ATOM 823 C C . ALA A 1 105 ? -40.679 -2.732 47.017 1.00 76.38 105 ALA A C 1
ATOM 825 O O . ALA A 1 105 ? -40.676 -1.820 47.843 1.00 76.38 105 ALA A O 1
ATOM 826 N N . GLU A 1 106 ? -41.719 -3.548 46.852 1.00 79.94 106 GLU A N 1
ATOM 827 C CA . GLU A 1 106 ? -42.993 -3.439 47.559 1.00 79.94 106 GLU A CA 1
ATOM 828 C C . GLU A 1 106 ? -42.875 -3.752 49.053 1.00 79.94 106 GLU A C 1
ATOM 830 O O . GLU A 1 106 ? -43.634 -3.196 49.845 1.00 79.94 106 GLU A O 1
ATOM 835 N N . ARG A 1 107 ? -41.881 -4.561 49.443 1.00 80.75 107 ARG A N 1
ATOM 836 C CA . ARG A 1 107 ? -41.655 -4.999 50.828 1.00 80.75 107 ARG A CA 1
ATOM 837 C C . ARG A 1 107 ? -40.796 -4.031 51.638 1.00 80.75 107 ARG A C 1
ATOM 839 O O . ARG A 1 107 ? -40.626 -4.234 52.833 1.00 80.75 107 ARG A O 1
ATOM 846 N N . LEU A 1 108 ? -40.218 -3.007 51.005 1.00 82.25 108 LEU A N 1
ATOM 847 C CA . LEU A 1 108 ? -39.325 -2.049 51.659 1.00 82.25 108 LEU A CA 1
ATOM 848 C C . LEU A 1 108 ? -40.109 -0.833 52.153 1.00 82.25 108 LEU A C 1
ATOM 850 O O . LEU A 1 108 ? -40.731 -0.123 51.367 1.00 82.25 108 LEU A O 1
ATOM 854 N N . HIS A 1 109 ? -40.040 -0.542 53.443 1.00 84.69 109 HIS A N 1
ATOM 855 C CA . HIS A 1 109 ? -40.659 0.625 54.062 1.00 84.69 109 HIS A CA 1
ATOM 856 C C . HIS A 1 109 ? -39.590 1.537 54.656 1.00 84.69 109 HIS A C 1
ATOM 858 O O . HIS A 1 109 ? -38.707 1.093 55.384 1.00 84.69 109 HIS A O 1
ATOM 864 N N . PHE A 1 110 ? -39.668 2.829 54.358 1.00 86.00 110 PHE A N 1
ATOM 865 C CA . PHE A 1 110 ? -38.754 3.843 54.864 1.00 86.00 110 PHE A CA 1
ATOM 866 C C . PHE A 1 110 ? -39.382 4.529 56.074 1.00 86.00 110 PHE A C 1
ATOM 868 O O . PHE A 1 110 ? -40.269 5.373 55.940 1.00 86.00 110 PHE A O 1
ATOM 875 N N . ARG A 1 111 ? -38.907 4.191 57.272 1.00 83.75 111 ARG A N 1
ATOM 876 C CA . ARG A 1 111 ? -39.321 4.835 58.518 1.00 83.75 111 ARG A CA 1
ATOM 877 C C . ARG A 1 111 ? -38.419 6.029 58.804 1.00 83.75 111 ARG A C 1
ATOM 879 O O . ARG A 1 111 ? -37.209 5.870 58.953 1.00 83.75 111 ARG A O 1
ATOM 886 N N . CYS A 1 112 ? -38.988 7.226 58.904 1.00 81.31 112 CYS A N 1
ATOM 887 C CA . CYS A 1 112 ? -38.209 8.408 59.263 1.00 81.31 112 CYS A CA 1
ATOM 888 C C . CYS A 1 112 ? -37.654 8.275 60.693 1.00 81.31 112 CYS A C 1
ATOM 890 O O . CYS A 1 112 ? -38.393 7.972 61.631 1.00 81.31 112 CYS A O 1
ATOM 892 N N . ALA A 1 113 ? -36.350 8.510 60.867 1.00 78.25 113 ALA A N 1
ATOM 893 C CA . ALA A 1 113 ? -35.711 8.515 62.185 1.00 78.25 113 ALA A CA 1
ATOM 894 C C . ALA A 1 113 ? -35.902 9.852 62.931 1.00 78.25 113 ALA A C 1
ATOM 896 O O . ALA A 1 113 ? -35.752 9.903 64.150 1.00 78.25 113 ALA A O 1
ATOM 897 N N . THR A 1 114 ? -36.247 10.925 62.212 1.00 68.75 114 THR A N 1
ATOM 898 C CA . THR A 1 114 ? -36.427 12.292 62.734 1.00 68.75 114 THR A CA 1
ATOM 899 C C . THR A 1 114 ? -37.683 12.950 62.142 1.00 68.75 114 THR A C 1
ATOM 901 O O . THR A 1 114 ? -37.565 13.805 61.263 1.00 68.75 114 THR A O 1
ATOM 904 N N . PRO A 1 115 ? -38.888 12.565 62.600 1.00 64.25 115 PRO A N 1
ATOM 905 C CA . PRO A 1 115 ? -40.155 13.005 62.001 1.00 64.25 115 PRO A CA 1
ATOM 906 C C . PRO A 1 115 ? -40.477 14.495 62.223 1.00 64.25 115 PRO A C 1
ATOM 908 O O . PRO A 1 115 ? -41.187 15.096 61.430 1.00 64.25 115 PRO A O 1
ATOM 911 N N . ALA A 1 116 ? -39.916 15.136 63.254 1.00 63.22 116 ALA A N 1
ATOM 912 C CA . ALA A 1 116 ? -40.197 16.540 63.590 1.00 63.22 116 ALA A CA 1
ATOM 913 C C . ALA A 1 116 ? -39.364 17.575 62.795 1.00 63.22 116 ALA A C 1
ATOM 915 O O . ALA A 1 116 ? -39.215 18.716 63.235 1.00 63.22 116 ALA A O 1
ATOM 916 N N . LEU A 1 117 ? -38.760 17.187 61.665 1.00 67.94 117 LEU A N 1
ATOM 917 C CA . LEU A 1 117 ? -37.841 18.044 60.912 1.00 67.94 117 LEU A CA 1
ATOM 918 C C . LEU A 1 117 ? -38.563 18.777 59.769 1.00 67.94 117 LEU A C 1
ATOM 920 O O . LEU A 1 117 ? -39.039 18.158 58.820 1.00 67.94 117 LEU A O 1
ATOM 924 N N . GLU A 1 118 ? -38.588 20.109 59.822 1.00 68.94 118 GLU A N 1
ATOM 925 C CA . GLU A 1 118 ? -39.076 20.938 58.714 1.00 68.94 118 GLU A CA 1
ATOM 926 C C . GLU A 1 118 ? -38.076 20.923 57.540 1.00 68.94 118 GLU A C 1
ATOM 928 O O . GLU A 1 118 ? -36.920 21.347 57.672 1.00 68.94 118 GLU A O 1
ATOM 933 N N . LEU A 1 119 ? -38.525 20.489 56.356 1.00 70.06 119 LEU A N 1
ATOM 934 C CA . LEU A 1 119 ? -37.687 20.359 55.153 1.00 70.06 119 LEU A CA 1
ATOM 935 C C . LEU A 1 119 ? -37.195 21.715 54.619 1.00 70.06 119 LEU A C 1
ATOM 937 O O . LEU A 1 119 ? -36.244 21.772 53.836 1.00 70.06 119 LEU A O 1
ATOM 941 N N . SER A 1 120 ? -37.852 22.815 54.995 1.00 65.50 120 SER A N 1
ATOM 942 C CA . SER A 1 120 ? -37.469 24.198 54.669 1.00 65.50 120 SER A CA 1
ATOM 943 C C . SER A 1 120 ? -36.271 24.700 55.483 1.00 65.50 120 SER A C 1
ATOM 945 O O . SER A 1 120 ? -35.487 25.490 54.966 1.00 65.50 120 SER A O 1
ATOM 947 N N . LYS A 1 121 ? -36.108 24.223 56.726 1.00 65.81 121 LYS A N 1
ATOM 948 C CA . LYS A 1 121 ? -35.023 24.616 57.647 1.00 65.81 121 LYS A CA 1
ATOM 949 C C . LYS A 1 121 ? -33.864 23.621 57.669 1.00 65.81 121 LYS A C 1
ATOM 951 O O . LYS A 1 121 ? -32.759 23.974 58.070 1.00 65.81 121 LYS A O 1
ATOM 956 N N . SER A 1 122 ? -34.104 22.374 57.267 1.00 64.19 122 SER A N 1
ATOM 957 C CA . SER A 1 122 ? -33.048 21.367 57.149 1.00 64.19 122 SER A CA 1
ATOM 958 C C . SER A 1 122 ? -32.105 21.689 55.983 1.00 64.19 122 SER A C 1
ATOM 960 O O . SER A 1 122 ? -32.561 22.086 54.911 1.00 64.19 122 SER A O 1
ATOM 962 N N . ASN A 1 123 ? -30.803 21.429 56.145 1.00 66.94 123 ASN A N 1
ATOM 963 C CA . ASN A 1 123 ? -29.772 21.555 55.097 1.00 66.94 123 ASN A CA 1
ATOM 964 C C . ASN A 1 123 ? -29.939 20.533 53.942 1.00 66.94 123 ASN A C 1
ATOM 966 O O . ASN A 1 123 ? -28.962 20.113 53.329 1.00 66.94 123 ASN A O 1
ATOM 970 N N . GLY A 1 124 ? -31.165 20.074 53.670 1.00 70.50 124 GLY A N 1
ATOM 971 C CA . GLY A 1 124 ? -31.481 19.087 52.645 1.00 70.50 124 GLY A CA 1
ATOM 972 C C . GLY A 1 124 ? -31.099 17.653 53.010 1.00 70.50 124 GLY A C 1
ATOM 973 O O . GLY A 1 124 ? -30.975 16.836 52.107 1.00 70.50 124 GLY A O 1
ATOM 974 N N . HIS A 1 125 ? -30.901 17.332 54.293 1.00 77.88 125 HIS A N 1
ATOM 975 C CA . HIS A 1 125 ? -30.575 15.980 54.758 1.00 77.88 125 HIS A CA 1
ATOM 976 C C . HIS A 1 125 ? -31.726 15.386 55.567 1.00 77.88 125 HIS A C 1
ATOM 978 O O . HIS A 1 125 ? -32.187 16.005 56.524 1.00 77.88 125 HIS A O 1
ATOM 984 N N . VAL A 1 126 ? -32.146 14.170 55.215 1.00 81.81 126 VAL A N 1
ATOM 985 C CA . VAL A 1 126 ? -33.185 13.430 55.944 1.00 81.81 126 VAL A CA 1
ATOM 986 C C . VAL A 1 126 ? -32.695 12.015 56.215 1.00 81.81 126 VAL A C 1
ATOM 988 O O . VAL A 1 126 ? -32.109 11.385 55.335 1.00 81.81 126 VAL A O 1
ATOM 991 N N . VAL A 1 127 ? -32.917 11.518 57.433 1.00 83.38 127 VAL A N 1
ATOM 992 C CA . VAL A 1 127 ? -32.478 10.183 57.853 1.00 83.38 127 VAL A CA 1
ATOM 993 C C . VAL A 1 127 ? -33.672 9.235 57.915 1.00 83.38 127 VAL A C 1
ATOM 995 O O . VAL A 1 127 ? -34.635 9.475 58.647 1.00 83.38 127 VAL A O 1
ATOM 998 N N . PHE A 1 128 ? -33.587 8.137 57.176 1.00 85.06 128 PHE A N 1
ATOM 999 C CA . PHE A 1 128 ? -34.572 7.065 57.155 1.00 85.06 128 PHE A CA 1
ATOM 1000 C C . PHE A 1 128 ? -33.939 5.738 57.574 1.00 85.06 128 PHE A C 1
ATOM 1002 O O . PHE A 1 128 ? -32.742 5.499 57.415 1.00 85.06 128 PHE A O 1
ATOM 1009 N N . LYS A 1 129 ? -34.769 4.854 58.110 1.00 84.44 129 LYS A N 1
ATOM 1010 C CA . LYS A 1 129 ? -34.464 3.447 58.350 1.00 84.44 129 LYS A CA 1
ATOM 1011 C C . LYS A 1 129 ? -35.263 2.608 57.369 1.00 84.44 129 LYS A C 1
ATOM 1013 O O . LYS A 1 129 ? -36.417 2.934 57.106 1.00 84.44 129 LYS A O 1
ATOM 1018 N N . ILE A 1 130 ? -34.659 1.552 56.837 1.00 85.75 130 ILE A N 1
ATOM 1019 C CA . ILE A 1 130 ? -35.377 0.590 56.003 1.00 85.75 130 ILE A CA 1
ATOM 1020 C C . ILE A 1 130 ? -35.898 -0.529 56.902 1.00 85.75 130 ILE A C 1
ATOM 1022 O O . ILE A 1 130 ? -35.130 -1.160 57.624 1.00 85.75 130 ILE A O 1
ATOM 1026 N N . CYS A 1 131 ? -37.197 -0.770 56.821 1.00 82.62 131 CYS A N 1
ATOM 1027 C CA . CYS A 1 131 ? -37.910 -1.865 57.459 1.00 82.62 131 CYS A CA 1
ATOM 1028 C C . CYS A 1 131 ? -38.553 -2.729 56.364 1.00 82.62 131 CYS A C 1
ATOM 1030 O O . CYS A 1 131 ? -38.805 -2.241 55.263 1.00 82.62 131 CYS A O 1
ATOM 1032 N N . ALA A 1 132 ? -38.842 -3.991 56.660 1.00 84.00 132 ALA A N 1
ATOM 1033 C CA . ALA A 1 132 ? -39.684 -4.831 55.816 1.00 84.00 132 ALA A CA 1
ATOM 1034 C C . ALA A 1 132 ? -40.695 -5.574 56.684 1.00 84.00 132 ALA A C 1
ATOM 1036 O O . ALA A 1 132 ? -40.427 -5.811 57.865 1.00 84.00 132 ALA A O 1
ATOM 1037 N N . ASP A 1 133 ? -41.838 -5.929 56.102 1.00 80.06 133 ASP A N 1
ATOM 1038 C CA . ASP A 1 133 ? -42.885 -6.656 56.818 1.00 80.06 133 ASP A CA 1
ATOM 1039 C C . ASP A 1 133 ? -42.326 -7.976 57.372 1.00 80.06 133 ASP A C 1
ATOM 1041 O O . ASP A 1 133 ? -41.732 -8.772 56.636 1.00 80.06 133 ASP A O 1
ATOM 1045 N N . ASP A 1 134 ? -42.493 -8.170 58.683 1.00 77.44 134 ASP A N 1
ATOM 1046 C CA . ASP A 1 134 ? -42.109 -9.360 59.456 1.00 77.44 134 ASP A CA 1
ATOM 1047 C C . ASP A 1 134 ? -40.602 -9.697 59.520 1.00 77.44 134 ASP A C 1
ATOM 1049 O O . ASP A 1 134 ? -40.232 -10.821 59.872 1.00 77.44 134 ASP A O 1
ATOM 1053 N N . VAL A 1 135 ? -39.703 -8.746 59.222 1.00 82.25 135 VAL A N 1
ATOM 1054 C CA . VAL A 1 135 ? -38.244 -8.974 59.267 1.00 82.25 135 VAL A CA 1
ATOM 1055 C C . VAL A 1 135 ? -37.522 -7.902 60.086 1.00 82.25 135 VAL A C 1
ATOM 1057 O O . VAL A 1 135 ? -37.745 -6.706 59.906 1.00 82.25 135 VAL A O 1
ATOM 1060 N N . ASP A 1 136 ? -36.596 -8.336 60.947 1.00 83.69 136 ASP A N 1
ATOM 1061 C CA . ASP A 1 136 ? -35.725 -7.442 61.718 1.00 83.69 136 ASP A CA 1
ATOM 1062 C C . ASP A 1 136 ? -34.967 -6.464 60.801 1.00 83.69 136 ASP A C 1
ATOM 1064 O O . ASP A 1 136 ? -34.342 -6.877 59.818 1.00 83.69 136 ASP A O 1
ATOM 1068 N N . GLU A 1 137 ? -34.947 -5.178 61.169 1.00 81.62 137 GLU A N 1
ATOM 1069 C CA . GLU A 1 137 ? -34.297 -4.090 60.412 1.00 81.62 137 GLU A CA 1
ATOM 1070 C C . GLU A 1 137 ? -32.844 -4.432 60.023 1.00 81.62 137 GLU A C 1
ATOM 1072 O O . GLU A 1 137 ? -32.413 -4.207 58.891 1.00 81.62 137 GLU A O 1
ATOM 1077 N N . GLU A 1 138 ? -32.092 -5.038 60.949 1.00 81.94 138 GLU A N 1
ATOM 1078 C CA . GLU A 1 138 ? -30.696 -5.432 60.736 1.00 81.94 138 GLU A CA 1
ATOM 1079 C C . GLU A 1 138 ? -30.549 -6.536 59.680 1.00 81.94 138 GLU A C 1
ATOM 1081 O O . GLU A 1 138 ? -29.611 -6.506 58.882 1.00 81.94 138 GLU A O 1
ATOM 1086 N N . ARG A 1 139 ? -31.491 -7.489 59.627 1.00 84.69 139 ARG A N 1
ATOM 1087 C CA . ARG A 1 139 ? -31.488 -8.574 58.635 1.00 84.69 139 ARG A CA 1
ATOM 1088 C C . ARG A 1 139 ? -31.854 -8.059 57.249 1.00 84.69 139 ARG A C 1
ATOM 1090 O O . ARG A 1 139 ? -31.228 -8.472 56.274 1.00 84.69 139 ARG A O 1
ATOM 1097 N N . VAL A 1 140 ? -32.819 -7.138 57.164 1.00 84.44 140 VAL A N 1
ATOM 1098 C CA . VAL A 1 140 ? -33.191 -6.472 55.904 1.00 84.44 140 VAL A CA 1
ATOM 1099 C C . VAL A 1 140 ? -31.987 -5.727 55.343 1.00 84.44 140 VAL A C 1
ATOM 1101 O O . VAL A 1 140 ? -31.596 -5.948 54.200 1.00 84.44 140 VAL A O 1
ATOM 1104 N N . LEU A 1 141 ? -31.335 -4.907 56.166 1.00 82.75 141 LEU A N 1
ATOM 1105 C CA . LEU A 1 141 ? -30.151 -4.164 55.758 1.00 82.75 141 LEU A CA 1
ATOM 1106 C C . LEU A 1 141 ? -29.004 -5.084 55.319 1.00 82.75 141 LEU A C 1
ATOM 1108 O O . LEU A 1 141 ? -28.367 -4.818 54.300 1.00 82.75 141 LEU A O 1
ATOM 1112 N N . LEU A 1 142 ? -28.734 -6.161 56.062 1.00 86.00 142 LEU A N 1
ATOM 1113 C CA . LEU A 1 142 ? -27.685 -7.115 55.704 1.00 86.00 142 LEU A CA 1
ATOM 1114 C C . LEU A 1 142 ? -27.983 -7.794 54.358 1.00 86.00 142 LEU A C 1
ATOM 1116 O O . LEU A 1 142 ? -27.072 -7.960 53.547 1.00 86.00 142 LEU A O 1
ATOM 1120 N N . SER A 1 143 ? -29.253 -8.119 54.088 1.00 86.19 143 SER A N 1
ATOM 1121 C CA . SER A 1 143 ? -29.697 -8.648 52.793 1.00 86.19 143 SER A CA 1
ATOM 1122 C C . SER A 1 143 ? -29.415 -7.655 51.667 1.00 86.19 143 SER A C 1
ATOM 1124 O O . SER A 1 143 ? -28.741 -8.012 50.702 1.00 86.19 143 SER A O 1
ATOM 1126 N N . ILE A 1 144 ? -29.825 -6.391 51.838 1.00 86.31 144 ILE A N 1
ATOM 1127 C CA . ILE A 1 144 ? -29.586 -5.303 50.875 1.00 86.31 144 ILE A CA 1
ATOM 1128 C C . ILE A 1 144 ? -28.089 -5.144 50.595 1.00 86.31 144 ILE A C 1
ATOM 1130 O O . ILE A 1 144 ? -27.678 -5.083 49.440 1.00 86.31 144 ILE A O 1
ATOM 1134 N N . LEU A 1 145 ? -27.260 -5.095 51.641 1.00 86.38 145 LEU A N 1
ATOM 1135 C CA . LEU A 1 145 ? -25.811 -4.953 51.500 1.00 86.38 145 LEU A CA 1
ATOM 1136 C C . LEU A 1 145 ? -25.186 -6.158 50.790 1.00 86.38 145 LEU A C 1
ATOM 1138 O O . LEU A 1 145 ? -24.320 -5.970 49.941 1.00 86.38 145 LEU A O 1
ATOM 1142 N N . SER A 1 146 ? -25.642 -7.376 51.089 1.00 88.81 146 SER A N 1
ATOM 1143 C CA . SER A 1 146 ? -25.137 -8.589 50.438 1.00 88.81 146 SER A CA 1
ATOM 1144 C C . SER A 1 146 ? -25.513 -8.663 48.957 1.00 88.81 146 SER A C 1
ATOM 1146 O O . SER A 1 146 ? -24.721 -9.123 48.139 1.00 88.81 146 SER A O 1
ATOM 1148 N N . GLU A 1 147 ? -26.708 -8.204 48.587 1.00 88.38 147 GLU A N 1
ATOM 1149 C CA . GLU A 1 147 ? -27.126 -8.154 47.189 1.00 88.38 147 GLU A CA 1
ATOM 1150 C C . GLU A 1 147 ? -26.422 -7.040 46.425 1.00 88.38 147 GLU A C 1
ATOM 1152 O O . GLU A 1 147 ? -26.024 -7.247 45.281 1.00 88.38 147 GLU A O 1
ATOM 1157 N N . LEU A 1 148 ? -26.204 -5.889 47.063 1.00 87.06 148 LEU A N 1
ATOM 1158 C CA . LEU A 1 148 ? -25.378 -4.831 46.498 1.00 87.06 148 LEU A CA 1
ATOM 1159 C C . LEU A 1 148 ? -23.960 -5.327 46.231 1.00 87.06 148 LEU A C 1
ATOM 1161 O O . LEU A 1 148 ? -23.459 -5.127 45.131 1.00 87.06 148 LEU A O 1
ATOM 1165 N N . ASP A 1 149 ? -23.334 -6.000 47.193 1.00 89.75 149 ASP A N 1
ATOM 1166 C CA . ASP A 1 149 ? -21.991 -6.557 47.029 1.00 89.75 149 ASP A CA 1
ATOM 1167 C C . ASP A 1 149 ? -21.929 -7.562 45.865 1.00 89.75 149 ASP A C 1
ATOM 1169 O O . ASP A 1 149 ? -21.048 -7.472 45.007 1.00 89.75 149 ASP A O 1
ATOM 1173 N N . LYS A 1 150 ? -22.933 -8.444 45.749 1.00 91.81 150 LYS A N 1
ATOM 1174 C CA . LYS A 1 150 ? -23.071 -9.377 44.617 1.00 91.81 150 LYS A CA 1
ATOM 1175 C C . LYS A 1 150 ? -23.221 -8.656 43.277 1.00 91.81 150 LYS A C 1
ATOM 1177 O O . LYS A 1 150 ? -22.515 -8.989 42.331 1.00 91.81 150 LYS A O 1
ATOM 1182 N N . GLU A 1 151 ? -24.120 -7.678 43.177 1.00 89.19 151 GLU A N 1
ATOM 1183 C CA . GLU A 1 151 ? -24.371 -6.940 41.931 1.00 89.19 151 GLU A CA 1
ATOM 1184 C C . GLU A 1 151 ? -23.182 -6.050 41.538 1.00 89.19 151 GLU A C 1
ATOM 1186 O O . GLU A 1 151 ? -22.840 -5.956 40.358 1.00 89.19 151 GLU A O 1
ATOM 1191 N N . TYR A 1 152 ? -22.503 -5.418 42.501 1.00 89.56 152 TYR A N 1
ATOM 1192 C CA . TYR A 1 152 ? -21.274 -4.673 42.229 1.00 89.56 152 TYR A CA 1
ATOM 1193 C C . TYR A 1 152 ? -20.161 -5.603 41.754 1.00 89.56 152 TYR A C 1
ATOM 1195 O O . TYR A 1 152 ? -19.551 -5.314 40.725 1.00 89.56 152 TYR A O 1
ATOM 1203 N N . THR A 1 153 ? -19.940 -6.728 42.438 1.00 93.12 153 THR A N 1
ATOM 1204 C CA . THR A 1 153 ? -18.951 -7.736 42.028 1.00 93.12 153 THR A CA 1
ATOM 1205 C C . THR A 1 153 ? -19.244 -8.238 40.615 1.00 93.12 153 THR A C 1
ATOM 1207 O O . THR A 1 153 ? -18.370 -8.169 39.756 1.00 93.12 153 THR A O 1
ATOM 1210 N N . ALA A 1 154 ? -20.497 -8.599 40.322 1.00 92.56 154 ALA A N 1
ATOM 1211 C CA . ALA A 1 154 ? -20.916 -9.040 38.993 1.00 92.56 154 ALA A CA 1
ATOM 1212 C C . ALA A 1 154 ? -20.696 -7.963 37.916 1.00 92.56 154 ALA A C 1
ATOM 1214 O O . ALA A 1 154 ? -20.240 -8.265 36.813 1.00 92.56 154 ALA A O 1
ATOM 1215 N N . LYS A 1 155 ? -20.976 -6.686 38.214 1.00 91.75 155 LYS A N 1
ATOM 1216 C CA . LYS A 1 155 ? -20.700 -5.578 37.284 1.00 91.75 155 LYS A CA 1
ATOM 1217 C C . LYS A 1 155 ? -19.209 -5.392 37.035 1.00 91.75 155 LYS A C 1
ATOM 1219 O O . LYS A 1 155 ? -18.829 -5.173 35.885 1.00 91.75 155 LYS A O 1
ATOM 1224 N N . PHE A 1 156 ? -18.382 -5.461 38.077 1.00 94.38 156 PHE A N 1
ATOM 1225 C CA . PHE A 1 156 ? -16.931 -5.351 37.940 1.00 94.38 156 PHE A CA 1
ATOM 1226 C C . PHE A 1 156 ? -16.357 -6.515 37.133 1.00 94.38 156 PHE A C 1
ATOM 1228 O O . PHE A 1 156 ? -15.587 -6.275 36.204 1.00 94.38 156 PHE A O 1
ATOM 1235 N N . GLU A 1 157 ? -16.775 -7.749 37.413 1.00 96.75 157 GLU A N 1
ATOM 1236 C CA . GLU A 1 157 ? -16.387 -8.931 36.636 1.00 96.75 157 GLU A CA 1
ATOM 1237 C C . GLU A 1 157 ? -16.799 -8.786 35.171 1.00 96.75 157 GLU A C 1
ATOM 1239 O O . GLU A 1 157 ? -15.966 -8.930 34.280 1.00 96.75 157 GLU A O 1
ATOM 1244 N N . GLN A 1 158 ? -18.041 -8.375 34.909 1.00 96.06 158 GLN A N 1
ATOM 1245 C CA . GLN A 1 158 ? -18.531 -8.173 33.549 1.00 96.06 158 GLN A CA 1
ATOM 1246 C C . GLN A 1 158 ? -17.771 -7.062 32.805 1.00 96.06 158 GLN A C 1
ATOM 1248 O O . GLN A 1 158 ? -17.495 -7.182 31.612 1.00 96.06 158 GLN A O 1
ATOM 1253 N N . GLN A 1 159 ? -17.444 -5.952 33.471 1.00 96.31 159 GLN A N 1
ATOM 1254 C CA . GLN A 1 159 ? -16.622 -4.889 32.881 1.00 96.31 159 GLN A CA 1
ATOM 1255 C C . GLN A 1 159 ? -15.208 -5.382 32.571 1.00 96.31 159 GLN A C 1
ATOM 1257 O O . GLN A 1 159 ? -14.664 -5.061 31.516 1.00 96.31 159 GLN A O 1
ATOM 1262 N N . LEU A 1 160 ? -14.633 -6.186 33.460 1.00 97.12 160 LEU A N 1
ATOM 1263 C CA . LEU A 1 160 ? -13.300 -6.743 33.304 1.00 97.12 160 LEU A CA 1
ATOM 1264 C C . LEU A 1 160 ? -13.249 -7.794 32.185 1.00 97.12 160 LEU A C 1
ATOM 1266 O O . LEU A 1 160 ? -12.298 -7.810 31.407 1.00 97.12 160 LEU A O 1
ATOM 1270 N N . GLU A 1 161 ? -14.281 -8.622 32.040 1.00 97.62 161 GLU A N 1
ATOM 1271 C CA . GLU A 1 161 ? -14.436 -9.545 30.912 1.00 97.62 161 GLU A CA 1
ATOM 1272 C C . GLU A 1 161 ? -14.602 -8.812 29.581 1.00 97.62 161 GLU A C 1
ATOM 1274 O O . GLU A 1 161 ? -13.942 -9.177 28.607 1.00 97.62 161 GLU A O 1
ATOM 1279 N N . ARG A 1 162 ? -15.409 -7.742 29.537 1.00 97.56 162 ARG A N 1
ATOM 1280 C CA . ARG A 1 162 ? -15.517 -6.887 28.344 1.00 97.56 162 ARG A CA 1
ATOM 1281 C C . ARG A 1 162 ? -14.173 -6.267 27.979 1.00 97.56 162 ARG A C 1
ATOM 1283 O O . ARG A 1 162 ? -13.744 -6.403 26.843 1.00 97.56 162 ARG A O 1
ATOM 1290 N N . ALA A 1 163 ? -13.466 -5.677 28.942 1.00 97.44 163 ALA A N 1
ATOM 1291 C CA . ALA A 1 163 ? -12.149 -5.092 28.700 1.00 97.44 163 ALA A CA 1
ATOM 1292 C C . ALA A 1 163 ? -11.130 -6.140 28.217 1.00 97.44 163 ALA A C 1
ATOM 1294 O O . ALA A 1 163 ? -10.332 -5.870 27.322 1.00 97.44 163 ALA A O 1
ATOM 1295 N N . ARG A 1 164 ? -11.169 -7.363 28.765 1.00 97.69 164 ARG A N 1
ATOM 1296 C CA . ARG A 1 164 ? -10.352 -8.485 28.274 1.00 97.69 164 ARG A CA 1
ATOM 1297 C C . ARG A 1 164 ? -10.703 -8.850 26.832 1.00 97.69 164 ARG A C 1
ATOM 1299 O O . ARG A 1 164 ? -9.791 -9.030 26.028 1.00 97.69 164 ARG A O 1
ATOM 1306 N N . ALA A 1 165 ? -11.990 -8.946 26.503 1.00 97.81 165 ALA A N 1
ATOM 1307 C CA . ALA A 1 165 ? -12.450 -9.240 25.149 1.00 97.81 165 ALA A CA 1
ATOM 1308 C C . ALA A 1 165 ? -12.029 -8.144 24.157 1.00 97.81 165 ALA A C 1
ATOM 1310 O O . ALA A 1 165 ? -11.507 -8.467 23.092 1.00 97.81 165 ALA A O 1
ATOM 1311 N N . ASP A 1 166 ? -12.157 -6.872 24.535 1.00 97.81 166 ASP A N 1
ATOM 1312 C CA . ASP A 1 166 ? -11.745 -5.727 23.719 1.00 97.81 166 ASP A CA 1
ATOM 1313 C C . ASP A 1 166 ? -10.230 -5.724 23.474 1.00 97.81 166 ASP A C 1
ATOM 1315 O O . ASP A 1 166 ? -9.786 -5.528 22.344 1.00 97.81 166 ASP A O 1
ATOM 1319 N N . CYS A 1 167 ? -9.421 -6.017 24.499 1.00 96.56 167 CYS A N 1
ATOM 1320 C CA . CYS A 1 167 ? -7.969 -6.151 24.356 1.00 96.56 167 CYS A CA 1
ATOM 1321 C C . CYS A 1 167 ? -7.580 -7.289 23.399 1.00 96.56 167 CYS A C 1
ATOM 1323 O O . CYS A 1 167 ? -6.690 -7.115 22.564 1.00 96.56 167 CYS A O 1
ATOM 1325 N N . LEU A 1 168 ? -8.243 -8.446 23.493 1.00 97.00 168 LEU A N 1
ATOM 1326 C CA . LEU A 1 168 ? -7.999 -9.571 22.586 1.00 97.00 168 LEU A CA 1
ATOM 1327 C C . LEU A 1 168 ? -8.435 -9.241 21.154 1.00 97.00 168 LEU A C 1
ATOM 1329 O O . LEU A 1 168 ? -7.683 -9.496 20.214 1.00 97.00 168 LEU A O 1
ATOM 1333 N N . ALA A 1 169 ? -9.602 -8.618 20.985 1.00 96.69 169 ALA A N 1
ATOM 1334 C CA . ALA A 1 169 ? -10.098 -8.181 19.685 1.00 96.69 169 ALA A CA 1
ATOM 1335 C C . ALA A 1 169 ? -9.159 -7.149 19.041 1.00 96.69 169 ALA A C 1
ATOM 1337 O O . ALA A 1 169 ? -8.807 -7.282 17.868 1.00 96.69 169 ALA A O 1
ATOM 1338 N N . ALA A 1 170 ? -8.686 -6.168 19.814 1.00 97.19 170 ALA A N 1
ATOM 1339 C CA . ALA A 1 170 ? -7.707 -5.189 19.358 1.00 97.19 170 ALA A CA 1
ATOM 1340 C C . ALA A 1 170 ? -6.385 -5.862 18.965 1.00 97.19 170 ALA A C 1
ATOM 1342 O O . ALA A 1 170 ? -5.863 -5.592 17.886 1.00 97.19 170 ALA A O 1
ATOM 1343 N N . SER A 1 171 ? -5.868 -6.781 19.789 1.00 97.38 171 SER A N 1
ATOM 1344 C CA . SER A 1 171 ? -4.640 -7.528 19.487 1.00 97.38 171 SER A CA 1
ATOM 1345 C C . SER A 1 171 ? -4.751 -8.327 18.187 1.00 97.38 171 SER A C 1
ATOM 1347 O O . SER A 1 171 ? -3.816 -8.307 17.386 1.00 97.38 171 SER A O 1
ATOM 1349 N N . MET A 1 172 ? -5.885 -8.988 17.944 1.00 97.31 172 MET A N 1
ATOM 1350 C CA . MET A 1 172 ? -6.134 -9.686 16.681 1.00 97.31 172 MET A CA 1
ATOM 1351 C C . MET A 1 172 ? -6.240 -8.713 15.500 1.00 97.31 172 MET A C 1
ATOM 1353 O O . MET A 1 172 ? -5.673 -8.979 14.442 1.00 97.31 172 MET A O 1
ATOM 1357 N N . GLY A 1 173 ? -6.903 -7.568 15.680 1.00 97.62 173 GLY A N 1
ATOM 1358 C CA . GLY A 1 173 ? -6.977 -6.517 14.663 1.00 97.62 173 GLY A CA 1
ATOM 1359 C C . GLY A 1 173 ? -5.598 -5.980 14.271 1.00 97.62 173 GLY A C 1
ATOM 1360 O O . GLY A 1 173 ? -5.297 -5.859 13.084 1.00 97.62 173 GLY A O 1
ATOM 1361 N N . PHE A 1 174 ? -4.721 -5.739 15.250 1.00 97.88 174 PHE A N 1
ATOM 1362 C CA . PHE A 1 174 ? -3.338 -5.334 14.988 1.00 97.88 174 PHE A CA 1
ATOM 1363 C C . PHE A 1 174 ? -2.557 -6.392 14.211 1.00 97.88 174 PHE A C 1
ATOM 1365 O O . PHE A 1 174 ? -1.782 -6.034 13.326 1.00 97.88 174 PHE A O 1
ATOM 1372 N N . GLN A 1 175 ? -2.774 -7.676 14.501 1.00 98.06 175 GLN A N 1
ATOM 1373 C CA . GLN A 1 175 ? -2.113 -8.760 13.780 1.00 98.06 175 GLN A CA 1
ATOM 1374 C C . GLN A 1 175 ? -2.507 -8.779 12.296 1.00 98.06 175 GLN A C 1
ATOM 1376 O O . GLN A 1 175 ? -1.630 -8.854 11.439 1.00 98.06 175 GLN A O 1
ATOM 1381 N N . VAL A 1 176 ? -3.801 -8.632 11.986 1.00 98.31 176 VAL A N 1
ATOM 1382 C CA . VAL A 1 176 ? -4.286 -8.561 10.595 1.00 98.31 176 VAL A CA 1
ATOM 1383 C C . VAL A 1 176 ? -3.656 -7.380 9.860 1.00 98.31 176 VAL A C 1
ATOM 1385 O O . VAL A 1 176 ? -3.103 -7.557 8.777 1.00 98.31 176 VAL A O 1
ATOM 1388 N N . VAL A 1 177 ? -3.654 -6.192 10.471 1.00 98.25 177 VAL A N 1
ATOM 1389 C CA . VAL A 1 177 ? -3.041 -4.997 9.868 1.00 98.25 177 VAL A CA 1
ATOM 1390 C C . VAL A 1 177 ? -1.532 -5.186 9.670 1.00 98.25 177 VAL A C 1
ATOM 1392 O O . VAL A 1 177 ? -0.991 -4.797 8.637 1.00 98.25 177 VAL A O 1
ATOM 1395 N N . ALA A 1 178 ? -0.832 -5.806 10.624 1.00 98.12 178 ALA A N 1
ATOM 1396 C CA . ALA A 1 178 ? 0.593 -6.096 10.491 1.00 98.12 178 ALA A CA 1
ATOM 1397 C C . ALA A 1 178 ? 0.880 -7.056 9.322 1.00 98.12 178 ALA A C 1
ATOM 1399 O O . ALA A 1 178 ? 1.840 -6.847 8.575 1.00 98.12 178 ALA A O 1
ATOM 1400 N N . ASP A 1 179 ? 0.042 -8.077 9.140 1.00 98.38 179 ASP A N 1
ATOM 1401 C CA . ASP A 1 179 ? 0.166 -9.034 8.041 1.00 98.38 179 ASP A CA 1
ATOM 1402 C C . ASP A 1 179 ? -0.166 -8.388 6.684 1.00 98.38 179 ASP A C 1
ATOM 1404 O O . ASP A 1 179 ? 0.556 -8.607 5.708 1.00 98.38 179 ASP A O 1
ATOM 1408 N N . GLU A 1 180 ? -1.171 -7.510 6.622 1.00 98.19 180 GLU A N 1
ATOM 1409 C CA . GLU A 1 180 ? -1.488 -6.710 5.431 1.00 98.19 180 GLU A CA 1
ATOM 1410 C C . GLU A 1 180 ? -0.338 -5.777 5.038 1.00 98.19 180 GLU A C 1
ATOM 1412 O O . GLU A 1 180 ? 0.051 -5.722 3.867 1.00 98.19 180 GLU A O 1
ATOM 1417 N N . VAL A 1 181 ? 0.252 -5.074 6.010 1.00 98.50 181 VAL A N 1
ATOM 1418 C CA . VAL A 1 181 ? 1.408 -4.198 5.774 1.00 98.50 181 VAL A CA 1
ATOM 1419 C C . VAL A 1 181 ? 2.597 -5.010 5.269 1.00 98.50 181 VAL A C 1
ATOM 1421 O O . VAL A 1 181 ? 3.242 -4.595 4.304 1.00 98.50 181 VAL A O 1
ATOM 1424 N N . ARG A 1 182 ? 2.868 -6.184 5.853 1.00 98.50 182 ARG A N 1
ATOM 1425 C CA . ARG A 1 182 ? 3.948 -7.069 5.394 1.00 98.50 182 ARG A CA 1
ATOM 1426 C C . ARG A 1 182 ? 3.714 -7.533 3.954 1.00 98.50 182 ARG A C 1
ATOM 1428 O O . ARG A 1 182 ? 4.610 -7.410 3.121 1.00 98.50 182 ARG A O 1
ATOM 1435 N N . ALA A 1 183 ? 2.502 -7.979 3.628 1.00 98.38 183 ALA A N 1
ATOM 1436 C CA . ALA A 1 183 ? 2.148 -8.401 2.274 1.00 98.38 183 ALA A CA 1
ATOM 1437 C C . ALA A 1 183 ? 2.264 -7.251 1.255 1.00 98.38 183 ALA A C 1
ATOM 1439 O O . ALA A 1 183 ? 2.789 -7.437 0.152 1.00 98.38 183 ALA A O 1
ATOM 1440 N N . ALA A 1 184 ? 1.822 -6.045 1.622 1.00 98.12 184 ALA A N 1
ATOM 1441 C CA . ALA A 1 184 ? 1.944 -4.858 0.782 1.00 98.12 184 ALA A CA 1
ATOM 1442 C C . ALA A 1 184 ? 3.413 -4.462 0.552 1.00 98.12 184 ALA A C 1
ATOM 1444 O O . ALA A 1 184 ? 3.790 -4.137 -0.578 1.00 98.12 184 ALA A O 1
ATOM 1445 N N . GLN A 1 185 ? 4.250 -4.531 1.592 1.00 98.31 185 GLN A N 1
ATOM 1446 C CA . GLN A 1 185 ? 5.689 -4.274 1.497 1.00 98.31 185 GLN A CA 1
ATOM 1447 C C . GLN A 1 185 ? 6.381 -5.277 0.570 1.00 98.31 185 GLN A C 1
ATOM 1449 O O . GLN A 1 185 ? 7.116 -4.864 -0.327 1.00 98.31 185 GLN A O 1
ATOM 1454 N N . GLU A 1 186 ? 6.100 -6.573 0.710 1.00 98.44 186 GLU A N 1
ATOM 1455 C CA . GLU A 1 186 ? 6.649 -7.603 -0.178 1.00 98.44 186 GLU A CA 1
ATOM 1456 C C . GLU A 1 186 ? 6.216 -7.398 -1.635 1.00 98.44 186 GLU A C 1
ATOM 1458 O O . GLU A 1 186 ? 7.031 -7.507 -2.556 1.00 98.44 186 GLU A O 1
ATOM 1463 N N . ALA A 1 187 ? 4.942 -7.070 -1.868 1.00 98.19 187 ALA A N 1
ATOM 1464 C CA . ALA A 1 187 ? 4.429 -6.804 -3.208 1.00 98.19 187 ALA A CA 1
ATOM 1465 C C . ALA A 1 187 ? 5.089 -5.569 -3.840 1.00 98.19 187 ALA A C 1
ATOM 1467 O O . ALA A 1 187 ? 5.445 -5.595 -5.021 1.00 98.19 187 ALA A O 1
ATOM 1468 N N . ALA A 1 188 ? 5.282 -4.498 -3.066 1.00 98.19 188 ALA A N 1
ATOM 1469 C CA . ALA A 1 188 ? 5.994 -3.309 -3.520 1.00 98.19 188 ALA A CA 1
ATOM 1470 C C . ALA A 1 188 ? 7.462 -3.628 -3.831 1.00 98.19 188 ALA A C 1
ATOM 1472 O O . ALA A 1 188 ? 7.957 -3.249 -4.890 1.00 98.19 188 ALA A O 1
ATOM 1473 N N . GLN A 1 189 ? 8.140 -4.378 -2.960 1.00 98.50 189 GLN A N 1
ATOM 1474 C CA . GLN A 1 189 ? 9.528 -4.779 -3.167 1.00 98.50 189 GLN A CA 1
ATOM 1475 C C . GLN A 1 189 ? 9.694 -5.598 -4.452 1.00 98.50 189 GLN A C 1
ATOM 1477 O O . GLN A 1 189 ? 10.599 -5.316 -5.234 1.00 98.50 189 GLN A O 1
ATOM 1482 N N . ARG A 1 190 ? 8.795 -6.555 -4.723 1.00 98.56 190 ARG A N 1
ATOM 1483 C CA . ARG A 1 190 ? 8.811 -7.346 -5.967 1.00 98.56 190 ARG A CA 1
ATOM 1484 C C . ARG A 1 190 ? 8.686 -6.457 -7.205 1.00 98.56 190 ARG A C 1
ATOM 1486 O O . ARG A 1 190 ? 9.513 -6.563 -8.109 1.00 98.56 190 ARG A O 1
ATOM 1493 N N . LYS A 1 191 ? 7.735 -5.515 -7.202 1.00 98.56 191 LYS A N 1
ATOM 1494 C CA . LYS A 1 191 ? 7.567 -4.543 -8.297 1.00 98.56 191 LYS A CA 1
ATOM 1495 C C . LYS A 1 191 ? 8.838 -3.733 -8.541 1.00 98.56 191 LYS A C 1
ATOM 1497 O O . LYS A 1 191 ? 9.322 -3.698 -9.666 1.00 98.56 191 LYS A O 1
ATOM 1502 N N . TRP A 1 192 ? 9.431 -3.172 -7.486 1.00 98.19 192 TRP A N 1
ATOM 1503 C CA . TRP A 1 192 ? 10.689 -2.430 -7.598 1.00 98.19 192 TRP A CA 1
ATOM 1504 C C . TRP A 1 192 ? 11.826 -3.290 -8.156 1.00 98.19 192 TRP A C 1
ATOM 1506 O O . TRP A 1 192 ? 12.602 -2.823 -8.987 1.00 98.19 192 TRP A O 1
ATOM 1516 N N . THR A 1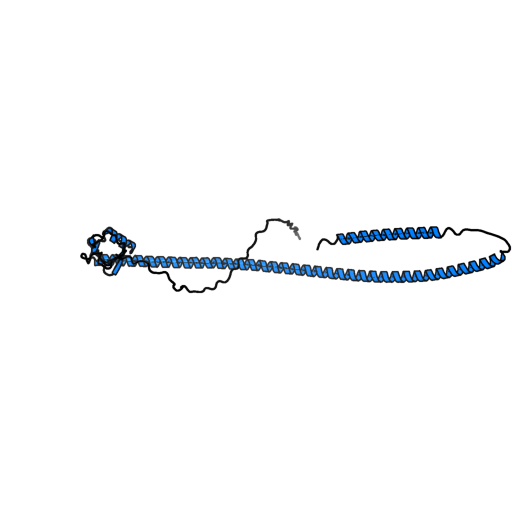 193 ? 11.930 -4.557 -7.743 1.00 98.50 193 THR A N 1
ATOM 1517 C CA . THR A 1 193 ? 12.965 -5.457 -8.271 1.00 98.50 193 THR A CA 1
ATOM 1518 C C . THR A 1 193 ? 12.749 -5.811 -9.741 1.00 98.50 193 THR A C 1
ATOM 1520 O O . THR A 1 193 ? 13.724 -5.932 -10.484 1.00 98.50 193 THR A O 1
ATOM 1523 N N . ASP A 1 194 ? 11.495 -5.937 -10.177 1.00 98.62 194 ASP A N 1
ATOM 1524 C CA . ASP A 1 194 ? 11.151 -6.201 -11.573 1.00 98.62 194 ASP A CA 1
ATOM 1525 C C . ASP A 1 194 ? 11.416 -4.974 -12.455 1.00 98.62 194 ASP A C 1
ATOM 1527 O O . ASP A 1 194 ? 12.007 -5.104 -13.528 1.00 98.62 194 ASP A O 1
ATOM 1531 N N . GLU A 1 195 ? 11.082 -3.773 -11.976 1.00 98.44 195 GLU A N 1
ATOM 1532 C CA . GLU A 1 195 ? 11.404 -2.507 -12.645 1.00 98.44 195 GLU A CA 1
ATOM 1533 C C . GLU A 1 195 ? 12.917 -2.293 -12.762 1.00 98.44 195 GLU A C 1
ATOM 1535 O O . GLU A 1 195 ? 13.414 -1.958 -13.837 1.00 98.44 195 GLU A O 1
ATOM 1540 N N . LEU A 1 196 ? 13.677 -2.566 -11.696 1.00 98.62 196 LEU A N 1
ATOM 1541 C CA . LEU A 1 196 ? 15.143 -2.524 -11.717 1.00 98.62 196 LEU A CA 1
ATOM 1542 C C . LEU A 1 196 ? 15.734 -3.507 -12.732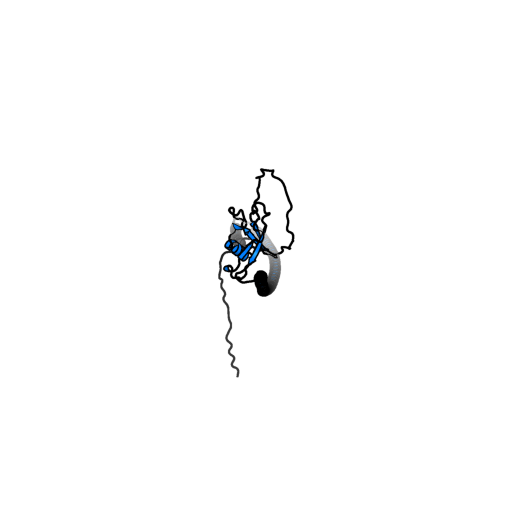 1.00 98.62 196 LEU A C 1
ATOM 1544 O O . LEU A 1 196 ? 16.702 -3.173 -13.419 1.00 98.62 196 LEU A O 1
ATOM 1548 N N . ARG A 1 197 ? 15.171 -4.718 -12.839 1.00 98.62 197 ARG A N 1
ATOM 1549 C CA . ARG A 1 197 ? 15.600 -5.712 -13.832 1.00 98.62 197 ARG A CA 1
ATOM 1550 C C . ARG A 1 197 ? 15.323 -5.212 -15.251 1.00 98.62 197 ARG A C 1
ATOM 1552 O O . ARG A 1 197 ? 16.243 -5.181 -16.064 1.00 98.62 197 ARG A O 1
ATOM 1559 N N . SER A 1 198 ? 14.104 -4.741 -15.503 1.00 98.50 198 SER A N 1
ATOM 1560 C CA . SER A 1 198 ? 13.686 -4.175 -16.791 1.00 98.50 198 SER A CA 1
ATOM 1561 C C . SER A 1 198 ? 14.563 -2.987 -17.208 1.00 98.50 198 SER A C 1
ATOM 1563 O O . SER A 1 198 ? 15.048 -2.922 -18.339 1.00 98.50 198 SER A O 1
ATOM 1565 N N . LEU A 1 199 ? 14.869 -2.080 -16.275 1.00 98.62 199 LEU A N 1
ATOM 1566 C CA . LEU A 1 199 ? 15.717 -0.921 -16.548 1.00 98.62 199 LEU A CA 1
ATOM 1567 C C . LEU A 1 199 ? 17.152 -1.327 -16.911 1.00 98.62 199 LEU A C 1
ATOM 1569 O O . LEU A 1 199 ? 17.738 -0.749 -17.828 1.00 98.62 199 LEU A O 1
ATOM 1573 N N . ARG A 1 200 ? 17.714 -2.347 -16.250 1.00 98.56 200 ARG A N 1
ATOM 1574 C CA . ARG A 1 200 ? 19.040 -2.890 -16.596 1.00 98.56 200 ARG A CA 1
ATOM 1575 C C . ARG A 1 200 ? 19.055 -3.536 -17.981 1.00 98.56 200 ARG A C 1
ATOM 1577 O O . ARG A 1 200 ? 20.013 -3.348 -18.729 1.00 98.56 200 ARG A O 1
ATOM 1584 N N . GLU A 1 201 ? 18.005 -4.268 -18.344 1.00 98.56 201 GLU A N 1
ATOM 1585 C CA . GLU A 1 201 ? 17.863 -4.862 -19.680 1.00 98.56 201 GLU A CA 1
ATOM 1586 C C . GLU A 1 201 ? 17.759 -3.781 -20.767 1.00 98.56 201 GLU A C 1
ATOM 1588 O O . GLU A 1 201 ? 18.434 -3.858 -21.802 1.00 98.56 201 GLU A O 1
ATOM 1593 N N . PHE A 1 202 ? 16.981 -2.727 -20.505 1.00 98.44 202 PHE A N 1
ATOM 1594 C CA . PHE A 1 202 ? 16.873 -1.567 -21.387 1.00 98.44 202 PHE A CA 1
ATOM 1595 C C . PHE A 1 202 ? 18.214 -0.840 -21.538 1.00 98.44 202 PHE A C 1
ATOM 1597 O O . PHE A 1 202 ? 18.640 -0.551 -22.659 1.00 98.44 202 PHE A O 1
ATOM 1604 N N . GLN A 1 203 ? 18.927 -0.607 -20.433 1.00 98.50 203 GLN A N 1
ATOM 1605 C CA . GLN A 1 203 ? 20.262 -0.010 -20.442 1.00 98.50 203 GLN A CA 1
ATOM 1606 C C . GLN A 1 203 ? 21.248 -0.852 -21.262 1.00 98.50 203 GLN A C 1
ATOM 1608 O O . GLN A 1 203 ? 21.943 -0.307 -22.118 1.00 98.50 203 GLN A O 1
ATOM 1613 N N . SER A 1 204 ? 21.277 -2.175 -21.062 1.00 98.44 204 SER A N 1
ATOM 1614 C CA . SER A 1 204 ? 22.139 -3.085 -21.829 1.00 98.44 204 SER A CA 1
ATOM 1615 C C . SER A 1 204 ? 21.826 -3.039 -23.327 1.00 98.44 204 SER A C 1
ATOM 1617 O O . SER A 1 204 ? 22.730 -2.996 -24.163 1.00 98.44 204 SER A O 1
ATOM 1619 N N . THR A 1 205 ? 20.543 -2.999 -23.684 1.00 98.50 205 THR A N 1
ATOM 1620 C CA . THR A 1 205 ? 20.108 -2.899 -25.083 1.00 98.50 205 THR A CA 1
ATOM 1621 C C . THR A 1 205 ? 20.538 -1.574 -25.709 1.00 98.50 205 THR A C 1
ATOM 1623 O O . THR A 1 205 ? 21.057 -1.564 -26.825 1.00 98.50 205 THR A O 1
ATOM 1626 N N . ASN A 1 206 ? 20.386 -0.459 -24.992 1.00 98.50 206 ASN A N 1
ATOM 1627 C CA . ASN A 1 206 ? 20.822 0.847 -25.482 1.00 98.50 206 ASN A CA 1
ATOM 1628 C C . ASN A 1 206 ? 22.341 0.950 -25.608 1.00 98.50 206 ASN A C 1
ATOM 1630 O O . ASN A 1 206 ? 22.812 1.500 -26.596 1.00 98.50 206 ASN A O 1
ATOM 1634 N N . GLN A 1 207 ? 23.110 0.373 -24.683 1.00 98.62 207 GLN A N 1
ATOM 1635 C CA . GLN A 1 207 ? 24.569 0.298 -24.810 1.00 98.62 207 GLN A CA 1
ATOM 1636 C C . GLN A 1 207 ? 24.987 -0.452 -26.081 1.00 98.62 207 GLN A C 1
ATOM 1638 O O . GLN A 1 207 ? 25.850 0.021 -26.815 1.00 98.62 207 GLN A O 1
ATOM 1643 N N . LYS A 1 208 ? 24.331 -1.578 -26.398 1.00 98.62 208 LYS A N 1
ATOM 1644 C CA . LYS A 1 208 ? 24.579 -2.314 -27.650 1.00 98.62 208 LYS A CA 1
ATOM 1645 C C . LYS A 1 208 ? 24.231 -1.482 -28.885 1.00 98.62 208 LYS A C 1
ATOM 1647 O O . LYS A 1 208 ? 24.988 -1.485 -29.848 1.00 98.62 208 LYS A O 1
ATOM 1652 N N . ARG A 1 209 ? 23.102 -0.765 -28.863 1.00 98.56 209 ARG A N 1
ATOM 1653 C CA . ARG A 1 209 ? 22.698 0.127 -29.964 1.00 98.56 209 ARG A CA 1
ATOM 1654 C C . ARG A 1 209 ? 23.694 1.265 -30.167 1.00 98.56 209 ARG A C 1
ATOM 1656 O O . ARG A 1 209 ? 24.088 1.505 -31.300 1.00 98.56 209 ARG A O 1
ATOM 1663 N N . LEU A 1 210 ? 24.126 1.919 -29.088 1.00 98.56 210 LEU A N 1
ATOM 1664 C CA . LEU A 1 210 ? 25.142 2.973 -29.142 1.00 98.56 210 LEU A CA 1
ATOM 1665 C C . LEU A 1 210 ? 26.450 2.451 -29.734 1.00 98.56 210 LEU A C 1
ATOM 1667 O O . LEU A 1 210 ? 26.970 3.063 -30.656 1.00 98.56 210 LEU A O 1
ATOM 1671 N N . PHE A 1 211 ? 26.917 1.282 -29.293 1.00 98.62 211 PHE A N 1
ATOM 1672 C CA . PHE A 1 211 ? 28.118 0.656 -29.846 1.00 98.62 211 PHE A CA 1
ATOM 1673 C C . PHE A 1 211 ? 28.012 0.394 -31.360 1.00 98.62 211 PHE A C 1
ATOM 1675 O O . PHE A 1 211 ? 28.961 0.635 -32.105 1.00 98.62 211 PHE A O 1
ATOM 1682 N N . LEU A 1 212 ? 26.857 -0.083 -31.840 1.00 98.62 212 LEU A N 1
ATOM 1683 C CA . LEU A 1 212 ? 26.634 -0.290 -33.276 1.00 98.62 212 LEU A CA 1
ATOM 1684 C C . LEU A 1 212 ? 26.630 1.032 -34.051 1.00 98.62 212 LEU A C 1
ATOM 1686 O O . LEU A 1 212 ? 27.278 1.118 -35.089 1.00 98.62 212 LEU A O 1
ATOM 1690 N N . LEU A 1 213 ? 25.971 2.066 -33.523 1.00 98.50 213 LEU A N 1
ATOM 1691 C CA . LEU A 1 213 ? 25.958 3.398 -34.134 1.00 98.50 213 LEU A CA 1
ATOM 1692 C C . LEU A 1 213 ? 27.353 4.033 -34.170 1.00 98.50 213 LEU A C 1
ATOM 1694 O O . LEU A 1 213 ? 27.717 4.665 -35.159 1.00 98.50 213 LEU A O 1
ATOM 1698 N N . GLU A 1 214 ? 28.159 3.853 -33.123 1.00 98.31 214 GLU A N 1
ATOM 1699 C CA . GLU A 1 214 ? 29.555 4.303 -33.098 1.00 98.31 214 GLU A CA 1
ATOM 1700 C C . GLU A 1 214 ? 30.383 3.600 -34.175 1.00 98.31 214 GLU A C 1
ATOM 1702 O O . GLU A 1 214 ? 31.115 4.259 -34.915 1.00 98.31 214 GLU A O 1
ATOM 1707 N N . LYS A 1 215 ? 30.200 2.285 -34.332 1.00 98.50 215 LYS A N 1
ATOM 1708 C CA . LYS A 1 215 ? 30.857 1.511 -35.388 1.00 98.50 215 LYS A CA 1
ATOM 1709 C C . LYS A 1 215 ? 30.437 1.966 -36.791 1.00 98.50 215 LYS A C 1
ATOM 1711 O O . LYS A 1 215 ? 31.294 2.106 -37.660 1.00 98.50 215 LYS A O 1
ATOM 1716 N N . GLU A 1 216 ? 29.145 2.196 -37.024 1.00 98.38 216 GLU A N 1
ATOM 1717 C CA . GLU A 1 216 ? 28.630 2.696 -38.308 1.00 98.38 216 GLU A CA 1
ATOM 1718 C C . GLU A 1 216 ? 29.165 4.097 -38.621 1.00 98.38 216 GLU A C 1
ATOM 1720 O O . GLU A 1 216 ? 29.618 4.350 -39.738 1.00 98.38 216 GLU A O 1
ATOM 1725 N N . ARG A 1 217 ? 29.192 4.993 -37.627 1.00 98.44 217 ARG A N 1
ATOM 1726 C CA . ARG A 1 217 ? 29.806 6.321 -37.751 1.00 98.44 217 ARG A CA 1
ATOM 1727 C C . ARG A 1 217 ? 31.271 6.216 -38.171 1.00 98.44 217 ARG A C 1
ATOM 1729 O O . ARG A 1 217 ? 31.690 6.935 -39.077 1.00 98.44 217 ARG A O 1
ATOM 1736 N N . ASP A 1 218 ? 32.046 5.345 -37.531 1.00 98.44 218 ASP A N 1
ATOM 1737 C CA . ASP A 1 218 ? 33.470 5.181 -37.838 1.00 98.44 218 ASP A CA 1
ATOM 1738 C C . ASP A 1 218 ? 33.671 4.601 -39.246 1.00 98.44 218 ASP A C 1
ATOM 1740 O O . ASP A 1 218 ? 34.484 5.109 -40.017 1.00 98.44 218 ASP A O 1
ATOM 1744 N N . GLN A 1 219 ? 32.839 3.635 -39.646 1.00 98.44 219 GLN A N 1
ATOM 1745 C CA . GLN A 1 219 ? 32.835 3.099 -41.007 1.00 98.44 219 GLN A CA 1
ATOM 1746 C C . GLN A 1 219 ? 32.511 4.173 -42.059 1.00 98.44 219 GLN A C 1
ATOM 1748 O O . GLN A 1 219 ? 33.179 4.240 -43.094 1.00 98.44 219 GLN A O 1
ATOM 1753 N N . LEU A 1 220 ? 31.506 5.019 -41.814 1.00 98.31 220 LEU A N 1
ATOM 1754 C CA . LEU A 1 220 ? 31.157 6.128 -42.708 1.00 98.31 220 LEU A CA 1
ATOM 1755 C C . LEU A 1 220 ? 32.283 7.165 -42.783 1.00 98.31 220 LEU A C 1
ATOM 1757 O O . LEU A 1 220 ? 32.574 7.683 -43.862 1.00 98.31 220 LEU A O 1
ATOM 1761 N N . ARG A 1 221 ? 32.960 7.438 -41.664 1.00 98.44 221 ARG A N 1
ATOM 1762 C CA . ARG A 1 221 ? 34.118 8.338 -41.619 1.00 98.44 221 ARG A CA 1
ATOM 1763 C C . ARG A 1 221 ? 35.282 7.806 -42.458 1.00 98.44 221 ARG A C 1
ATOM 1765 O O . ARG A 1 221 ? 35.861 8.566 -43.233 1.00 98.44 221 ARG A O 1
ATOM 1772 N N . ASP A 1 222 ? 35.570 6.510 -42.369 1.00 98.44 222 ASP A N 1
ATOM 1773 C CA . ASP A 1 222 ? 36.592 5.853 -43.189 1.00 98.44 222 ASP A CA 1
ATOM 1774 C C . ASP A 1 222 ? 36.237 5.881 -44.680 1.00 98.44 222 ASP A C 1
ATOM 1776 O O . ASP A 1 222 ? 37.096 6.137 -45.527 1.00 98.44 222 ASP A O 1
ATOM 1780 N N . GLN A 1 223 ? 34.968 5.630 -45.024 1.00 98.06 223 GLN A N 1
ATOM 1781 C CA . GLN A 1 223 ? 34.484 5.721 -46.404 1.00 98.06 223 GLN A CA 1
ATOM 1782 C C . GLN A 1 223 ? 34.626 7.139 -46.955 1.00 98.06 223 GLN A C 1
ATOM 1784 O O . GLN A 1 223 ? 35.125 7.310 -48.067 1.00 98.06 223 GLN A O 1
ATOM 1789 N N . LEU A 1 224 ? 34.260 8.153 -46.167 1.00 98.06 224 LEU A N 1
ATOM 1790 C CA . LEU A 1 224 ? 34.425 9.553 -46.541 1.00 98.06 224 LEU A CA 1
ATOM 1791 C C . LEU A 1 224 ? 35.900 9.898 -46.771 1.00 98.06 224 LEU A C 1
ATOM 1793 O O . LEU A 1 224 ? 36.230 10.541 -47.765 1.00 98.06 224 LEU A O 1
ATOM 1797 N N . GLN A 1 225 ? 36.801 9.441 -45.897 1.00 98.19 225 GLN A N 1
ATOM 1798 C CA . GLN A 1 225 ? 38.236 9.677 -46.046 1.00 98.19 225 GLN A CA 1
ATOM 1799 C C . GLN A 1 225 ? 38.802 9.009 -47.309 1.00 98.19 225 GLN A C 1
ATOM 1801 O O . GLN A 1 225 ? 39.585 9.632 -48.028 1.00 98.19 225 GLN A O 1
ATOM 1806 N N . LYS A 1 226 ? 38.375 7.776 -47.617 1.00 97.81 226 LYS A N 1
ATOM 1807 C CA . LYS A 1 226 ? 38.745 7.064 -48.853 1.00 97.81 226 LYS A CA 1
ATOM 1808 C C . LYS A 1 226 ? 38.201 7.754 -50.105 1.00 97.81 226 LYS A C 1
ATOM 1810 O O . LYS A 1 226 ? 38.918 7.891 -51.090 1.00 97.81 226 LYS A O 1
ATOM 1815 N N . ALA A 1 227 ? 36.954 8.221 -50.072 1.00 97.38 227 ALA A N 1
ATOM 1816 C CA . ALA A 1 227 ? 36.364 8.969 -51.178 1.00 97.38 227 ALA A CA 1
ATOM 1817 C C . ALA A 1 227 ? 37.087 10.309 -51.394 1.00 97.38 227 ALA A C 1
ATOM 1819 O O . ALA A 1 227 ? 37.385 10.684 -52.529 1.00 97.38 227 ALA A O 1
ATOM 1820 N N . ALA A 1 228 ? 37.434 11.008 -50.310 1.00 97.94 228 ALA A N 1
ATOM 1821 C CA . ALA A 1 228 ? 38.177 12.261 -50.366 1.00 97.94 228 ALA A CA 1
ATOM 1822 C C . ALA A 1 228 ? 39.591 12.076 -50.942 1.00 97.94 228 ALA A C 1
ATOM 1824 O O . ALA A 1 228 ? 40.018 12.888 -51.767 1.00 97.94 228 ALA A O 1
ATOM 1825 N N . SER A 1 229 ? 40.311 11.015 -50.556 1.00 97.12 229 SER A N 1
ATOM 1826 C CA . SER A 1 229 ? 41.637 10.718 -51.112 1.00 97.12 229 SER A CA 1
ATOM 1827 C C . SER A 1 229 ? 41.566 10.301 -52.582 1.00 97.12 229 SER A C 1
ATOM 1829 O O . SER A 1 229 ? 42.341 10.822 -53.383 1.00 97.12 229 SER A O 1
ATOM 1831 N N . ALA A 1 230 ? 40.600 9.459 -52.965 1.00 97.12 230 ALA A N 1
ATOM 1832 C CA . ALA A 1 230 ? 40.370 9.080 -54.359 1.00 97.12 230 ALA A CA 1
ATOM 1833 C C . ALA A 1 230 ? 40.032 10.301 -55.231 1.00 97.12 230 ALA A C 1
ATOM 1835 O O . ALA A 1 230 ? 40.638 10.503 -56.279 1.00 97.12 230 ALA A O 1
ATOM 1836 N N . SER A 1 231 ? 39.137 11.178 -54.761 1.00 97.00 231 SER A N 1
ATOM 1837 C CA . SER A 1 231 ? 38.807 12.438 -55.440 1.00 97.00 231 SER A CA 1
ATOM 1838 C C . SER A 1 231 ? 40.015 13.372 -55.563 1.00 97.00 231 SER A C 1
ATOM 1840 O O . SER A 1 231 ? 40.157 14.074 -56.563 1.00 97.00 231 SER A O 1
ATOM 1842 N N . LYS A 1 232 ? 40.889 13.421 -54.549 1.00 97.06 232 LYS A N 1
ATOM 1843 C CA . LYS A 1 232 ? 42.127 14.207 -54.613 1.00 97.06 232 LYS A CA 1
ATOM 1844 C C . LYS A 1 232 ? 43.094 13.642 -55.658 1.00 97.06 232 LYS A C 1
ATOM 1846 O O . LYS A 1 232 ? 43.668 14.437 -56.391 1.00 97.06 232 LYS A O 1
ATOM 1851 N N . SER A 1 233 ? 43.233 12.316 -55.740 1.00 96.94 233 SER A N 1
ATOM 1852 C CA . SER A 1 233 ? 44.050 11.647 -56.763 1.00 96.94 233 SER A CA 1
ATOM 1853 C C . SER A 1 233 ? 43.536 11.959 -58.164 1.00 96.94 233 SER A C 1
ATOM 1855 O O . SER A 1 233 ? 44.266 12.550 -58.942 1.00 96.94 233 SER A O 1
ATOM 1857 N N . MET A 1 234 ? 42.247 11.716 -58.440 1.00 95.69 234 MET A N 1
ATOM 1858 C CA . MET A 1 234 ? 41.663 11.998 -59.760 1.00 95.69 234 MET A CA 1
ATOM 1859 C C . MET A 1 234 ? 41.821 13.466 -60.165 1.00 95.69 234 MET A C 1
ATOM 1861 O O . MET A 1 234 ? 42.067 13.771 -61.324 1.00 95.69 234 MET A O 1
ATOM 1865 N N . ARG A 1 235 ? 41.682 14.402 -59.215 1.00 96.62 235 ARG A N 1
ATOM 1866 C CA . ARG A 1 235 ? 41.919 15.827 -59.489 1.00 96.62 235 ARG A CA 1
ATOM 1867 C C . ARG A 1 235 ? 43.376 16.123 -59.833 1.00 96.62 235 ARG A C 1
ATOM 1869 O O . ARG A 1 235 ? 43.607 16.997 -60.662 1.00 96.62 235 ARG A O 1
ATOM 1876 N N . ALA A 1 236 ? 44.330 15.441 -59.201 1.00 96.19 236 ALA A N 1
ATOM 1877 C CA . ALA A 1 236 ? 45.743 15.562 -59.542 1.00 96.19 236 ALA A CA 1
ATOM 1878 C C . ALA A 1 236 ? 46.012 14.993 -60.944 1.00 96.19 236 ALA A C 1
ATOM 1880 O O . ALA A 1 236 ? 46.555 15.717 -61.774 1.00 96.19 236 ALA A O 1
ATOM 1881 N N . ASP A 1 237 ? 45.518 13.788 -61.237 1.00 96.31 237 ASP A N 1
ATOM 1882 C CA . ASP A 1 237 ? 45.675 13.122 -62.538 1.00 96.31 237 ASP A CA 1
ATOM 1883 C C . ASP A 1 237 ? 45.087 13.984 -63.670 1.00 96.31 237 ASP A C 1
ATOM 1885 O O . ASP A 1 237 ? 45.774 14.328 -64.629 1.00 96.31 237 ASP A O 1
ATOM 1889 N N . LEU A 1 238 ? 43.851 14.474 -63.504 1.00 95.62 238 LEU A N 1
ATOM 1890 C CA . LEU A 1 238 ? 43.219 15.392 -64.461 1.00 95.62 238 LEU A CA 1
ATOM 1891 C C . LEU A 1 238 ? 43.986 16.712 -64.608 1.00 95.62 238 LEU A C 1
ATOM 1893 O O . LEU A 1 238 ? 43.967 17.321 -65.678 1.00 95.62 238 LEU A O 1
ATOM 1897 N N . SER A 1 239 ? 44.619 17.211 -63.542 1.00 96.00 239 SER A N 1
ATOM 1898 C CA . SER A 1 239 ? 45.421 18.437 -63.618 1.00 96.00 239 SER A CA 1
ATOM 1899 C C . SER A 1 239 ? 46.717 18.227 -64.402 1.00 96.00 239 SER A C 1
ATOM 1901 O O . SER A 1 239 ? 47.113 19.114 -65.160 1.00 96.00 239 SER A O 1
ATOM 1903 N N . GLU A 1 240 ? 47.330 17.051 -64.268 1.00 95.94 240 GLU A N 1
ATOM 1904 C CA . GLU A 1 240 ? 48.523 16.645 -65.006 1.00 95.94 240 GLU A CA 1
ATOM 1905 C C . GLU A 1 240 ? 48.202 16.422 -66.487 1.00 95.94 240 GLU A C 1
ATOM 1907 O O . GLU A 1 240 ? 48.861 17.003 -67.349 1.00 95.94 240 GLU A O 1
ATOM 1912 N N . GLU A 1 241 ? 47.121 15.700 -66.796 1.00 95.31 241 GLU A N 1
ATOM 1913 C CA . GLU A 1 241 ? 46.631 15.525 -68.168 1.00 95.31 241 GLU A CA 1
ATOM 1914 C C . GLU A 1 241 ? 46.308 16.870 -68.829 1.00 95.31 241 GLU A C 1
ATOM 1916 O O . GLU A 1 241 ? 46.723 17.131 -69.959 1.00 95.31 241 GLU A O 1
ATOM 1921 N N . ASN A 1 242 ? 45.630 17.778 -68.117 1.00 94.56 242 ASN A N 1
ATOM 1922 C CA . ASN A 1 242 ? 45.371 19.126 -68.625 1.00 94.56 242 ASN A CA 1
ATOM 1923 C C . ASN A 1 242 ? 46.664 19.909 -68.891 1.00 94.56 242 ASN A C 1
ATOM 1925 O O . ASN A 1 242 ? 46.731 20.666 -69.862 1.00 94.56 242 ASN A O 1
ATOM 1929 N N . ALA A 1 243 ? 47.684 19.768 -68.042 1.00 95.75 243 ALA A N 1
ATOM 1930 C CA . ALA A 1 243 ? 48.979 20.401 -68.268 1.00 95.75 243 ALA A CA 1
ATOM 1931 C C . ALA A 1 243 ? 49.667 19.824 -69.517 1.00 95.75 243 ALA A C 1
ATOM 1933 O O . ALA A 1 243 ? 50.119 20.596 -70.363 1.00 95.75 243 ALA A O 1
ATOM 1934 N N . ALA A 1 244 ? 49.665 18.499 -69.681 1.00 95.75 244 ALA A N 1
ATOM 1935 C CA . ALA A 1 244 ? 50.222 17.822 -70.850 1.00 95.75 244 ALA A CA 1
ATOM 1936 C C . ALA A 1 244 ? 49.513 18.234 -72.153 1.00 95.75 244 ALA A C 1
ATOM 1938 O O . ALA A 1 244 ? 50.171 18.602 -73.127 1.00 95.75 244 ALA A O 1
ATOM 1939 N N . LEU A 1 245 ? 48.177 18.271 -72.158 1.00 95.56 245 LEU A N 1
ATOM 1940 C CA . LEU A 1 245 ? 47.387 18.718 -73.310 1.00 95.56 245 LEU A CA 1
ATOM 1941 C C . LEU A 1 245 ? 47.665 20.182 -73.672 1.00 95.56 245 LEU A C 1
ATOM 1943 O O . LEU A 1 245 ? 47.739 20.523 -74.851 1.00 95.56 245 LEU A O 1
ATOM 1947 N N . ARG A 1 246 ? 47.856 21.064 -72.682 1.00 95.56 246 ARG A N 1
ATOM 1948 C CA . ARG A 1 246 ? 48.239 22.466 -72.934 1.00 95.56 246 ARG A CA 1
ATOM 1949 C C . ARG A 1 246 ? 49.611 22.579 -73.593 1.00 95.56 246 ARG A C 1
ATOM 1951 O O . ARG A 1 246 ? 49.765 23.417 -74.479 1.00 95.56 246 ARG A O 1
ATOM 1958 N N . VAL A 1 247 ? 50.574 21.751 -73.185 1.00 95.62 247 VAL A N 1
ATOM 1959 C CA . VAL A 1 247 ? 51.902 21.690 -73.816 1.00 95.62 247 VAL A CA 1
ATOM 1960 C C . VAL A 1 247 ? 51.776 21.224 -75.265 1.00 95.62 247 VAL A C 1
ATOM 1962 O O . VAL A 1 247 ? 52.207 21.947 -76.160 1.00 95.62 247 VAL A O 1
ATOM 1965 N N . GLN A 1 248 ? 51.088 20.105 -75.512 1.00 95.19 248 GLN A N 1
ATOM 1966 C CA . GLN A 1 248 ? 50.853 19.587 -76.868 1.00 95.19 248 GLN A CA 1
ATOM 1967 C C . GLN A 1 248 ? 50.143 20.609 -77.768 1.00 95.19 248 GLN A C 1
ATOM 1969 O O . GLN A 1 248 ? 50.530 20.812 -78.916 1.00 95.19 248 GLN A O 1
ATOM 1974 N N . MET A 1 249 ? 49.128 21.306 -77.248 1.00 93.56 249 MET A N 1
ATOM 1975 C CA . MET A 1 249 ? 48.452 22.389 -77.970 1.00 93.56 249 MET A CA 1
ATOM 1976 C C . MET A 1 249 ? 49.393 23.556 -78.285 1.00 93.56 249 MET A C 1
ATOM 1978 O O . MET A 1 249 ? 49.280 24.159 -79.352 1.00 93.56 249 MET A O 1
ATOM 1982 N N . GLY A 1 250 ? 50.308 23.895 -77.374 1.00 95.19 250 GLY A N 1
ATOM 1983 C CA . GLY A 1 250 ? 51.349 24.897 -77.606 1.00 95.19 250 GLY A CA 1
ATOM 1984 C C . GLY A 1 250 ? 52.304 24.493 -78.730 1.00 95.19 250 GLY A C 1
ATOM 1985 O O . GLY A 1 250 ? 52.569 25.300 -79.620 1.00 95.19 250 GLY A O 1
ATOM 1986 N N . GLU A 1 251 ? 52.755 23.239 -78.736 1.00 94.94 251 GLU A N 1
ATOM 1987 C CA . GLU A 1 251 ? 53.619 22.671 -79.780 1.00 94.94 251 GLU A CA 1
ATOM 1988 C C . GLU A 1 251 ? 52.927 22.646 -81.148 1.00 94.94 251 GLU A C 1
ATOM 1990 O O . GLU A 1 251 ? 53.485 23.123 -82.134 1.00 94.94 251 GLU A O 1
ATOM 1995 N N . LEU A 1 252 ? 51.680 22.167 -81.210 1.00 94.06 252 LEU A N 1
ATOM 1996 C CA . LEU A 1 252 ? 50.864 22.172 -82.429 1.00 94.06 252 LEU A CA 1
ATOM 1997 C C . LEU A 1 252 ? 50.652 23.590 -82.969 1.00 94.06 252 LEU A C 1
ATOM 1999 O O . LEU A 1 252 ? 50.755 23.814 -84.174 1.00 94.06 252 LEU A O 1
ATOM 2003 N N . ARG A 1 253 ? 50.384 24.571 -82.097 1.00 94.50 253 ARG A N 1
ATOM 2004 C CA . ARG A 1 253 ? 50.277 25.982 -82.502 1.00 94.50 253 ARG A CA 1
ATOM 2005 C C . ARG A 1 253 ? 51.588 26.502 -83.082 1.00 94.50 253 ARG A C 1
ATOM 2007 O O . ARG A 1 253 ? 51.553 27.137 -84.131 1.00 94.50 253 ARG A O 1
ATOM 2014 N N . ALA A 1 254 ? 52.722 26.190 -82.454 1.00 92.81 254 ALA A N 1
ATOM 2015 C CA . ALA A 1 254 ? 54.036 26.566 -82.968 1.00 92.81 254 ALA A CA 1
ATOM 2016 C C . ALA A 1 254 ? 54.299 25.959 -84.358 1.00 92.81 254 ALA A C 1
ATOM 2018 O O . ALA A 1 254 ? 54.721 26.680 -85.259 1.00 92.81 254 ALA A O 1
ATOM 2019 N N . GLN A 1 255 ? 53.961 24.681 -84.566 1.00 94.06 255 GLN A N 1
ATOM 2020 C CA . GLN A 1 255 ? 54.055 24.025 -85.878 1.00 94.06 255 GLN A CA 1
ATOM 2021 C C . GLN A 1 255 ? 53.145 24.683 -86.926 1.00 94.06 255 GLN A C 1
ATOM 2023 O O . GLN A 1 255 ? 53.559 24.901 -88.063 1.00 94.06 255 GLN A O 1
ATOM 2028 N N . VAL A 1 256 ? 51.903 25.031 -86.568 1.00 92.94 256 VAL A N 1
ATOM 2029 C CA . VAL A 1 256 ? 50.980 25.740 -87.472 1.00 92.94 256 VAL A CA 1
ATOM 2030 C C . VAL A 1 256 ? 51.518 27.121 -87.835 1.00 92.94 256 VAL A C 1
ATOM 2032 O O . VAL A 1 256 ? 51.435 27.516 -88.997 1.00 92.94 256 VAL A O 1
ATOM 2035 N N . ASP A 1 257 ? 52.071 27.862 -86.878 1.00 92.00 257 ASP A N 1
ATOM 2036 C CA . ASP A 1 257 ? 52.654 29.177 -87.140 1.00 92.00 257 ASP A CA 1
ATOM 2037 C C . ASP A 1 257 ? 53.918 29.076 -88.000 1.00 92.00 257 ASP A C 1
ATOM 2039 O O . ASP A 1 257 ? 54.085 29.874 -88.923 1.00 92.00 257 ASP A O 1
ATOM 2043 N N . GLU A 1 258 ? 54.752 28.058 -87.789 1.00 91.75 258 GLU A N 1
ATOM 2044 C CA . GLU A 1 258 ? 55.887 27.742 -88.655 1.00 91.75 258 GLU A CA 1
ATOM 2045 C C . GLU A 1 258 ? 55.430 27.409 -90.083 1.00 91.75 258 GLU A C 1
ATOM 2047 O O . GLU A 1 25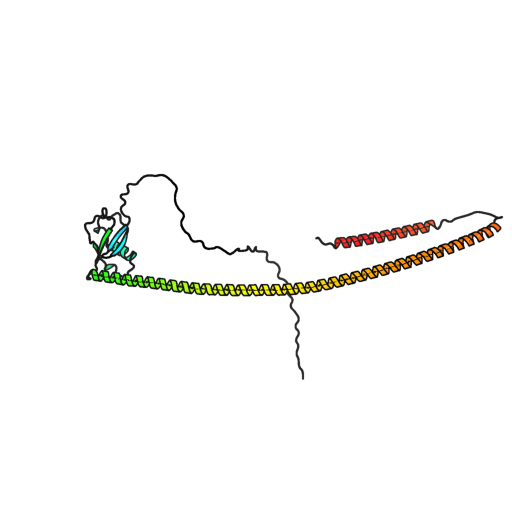8 ? 55.939 27.986 -91.047 1.00 91.75 258 GLU A O 1
ATOM 2052 N N . LEU A 1 259 ? 54.425 26.543 -90.251 1.00 90.50 259 LEU A N 1
ATOM 2053 C CA . LEU A 1 259 ? 53.846 26.231 -91.561 1.00 90.50 259 LEU A CA 1
ATOM 2054 C C . LEU A 1 259 ? 53.237 27.472 -92.219 1.00 90.50 259 LEU A C 1
ATOM 2056 O O . LEU A 1 259 ? 53.443 27.702 -93.407 1.00 90.50 259 LEU A O 1
ATOM 2060 N N . ARG A 1 260 ? 52.529 28.319 -91.465 1.00 90.00 260 ARG A N 1
ATOM 2061 C CA . ARG A 1 260 ? 52.003 29.599 -91.963 1.00 90.00 260 ARG A CA 1
ATOM 2062 C C . ARG A 1 260 ? 53.120 30.538 -92.394 1.00 90.00 260 ARG A C 1
ATOM 2064 O O . ARG A 1 260 ? 52.949 31.234 -93.390 1.00 90.00 260 ARG A O 1
ATOM 2071 N N . GLN A 1 261 ? 54.243 30.584 -91.680 1.00 87.25 261 GLN A N 1
ATOM 2072 C CA . GLN A 1 261 ? 55.413 31.360 -92.091 1.00 87.25 261 GLN A CA 1
ATOM 2073 C C . GLN A 1 261 ? 56.011 30.808 -93.386 1.00 87.25 261 GLN A C 1
ATOM 2075 O O . GLN A 1 261 ? 56.254 31.590 -94.301 1.00 87.25 261 GLN A O 1
ATOM 2080 N N . HIS A 1 262 ? 56.154 29.487 -93.521 1.00 86.31 262 HIS A N 1
ATOM 2081 C CA . HIS A 1 262 ? 56.585 28.852 -94.770 1.00 86.31 262 HIS A CA 1
ATOM 2082 C C . HIS A 1 262 ? 55.620 29.153 -95.925 1.00 86.31 262 HIS A C 1
ATOM 2084 O O . HIS A 1 262 ? 56.056 29.543 -97.004 1.00 86.31 262 HIS A O 1
ATOM 2090 N N . VAL A 1 263 ? 54.305 29.066 -95.702 1.00 84.25 263 VAL A N 1
ATOM 2091 C CA . VAL A 1 263 ? 53.285 29.436 -96.696 1.00 84.25 263 VAL A CA 1
ATOM 2092 C C . VAL A 1 263 ? 53.335 30.927 -97.017 1.00 84.25 263 VAL A C 1
ATOM 2094 O O . VAL A 1 263 ? 53.186 31.275 -98.177 1.00 84.25 263 VAL A O 1
ATOM 2097 N N . ARG A 1 264 ? 53.599 31.828 -96.061 1.00 82.06 264 ARG A N 1
ATOM 2098 C CA . ARG A 1 264 ? 53.827 33.256 -96.357 1.00 82.06 264 ARG A CA 1
ATOM 2099 C C . ARG A 1 264 ? 55.118 33.491 -97.133 1.00 82.06 264 ARG A C 1
ATOM 2101 O O . ARG A 1 264 ? 55.145 34.383 -97.965 1.00 82.06 264 ARG A O 1
ATOM 2108 N N . GLN A 1 265 ? 56.172 32.717 -96.899 1.00 78.69 265 GLN A N 1
ATOM 2109 C CA . GLN A 1 265 ? 57.416 32.803 -97.671 1.00 78.69 265 GLN A CA 1
ATOM 2110 C C . GLN A 1 265 ? 57.236 32.263 -99.098 1.00 78.69 265 GLN A C 1
ATOM 2112 O O . GLN A 1 265 ? 57.786 32.823 -100.042 1.00 78.69 265 GLN A O 1
ATOM 2117 N N . LEU A 1 266 ? 56.441 31.202 -99.271 1.00 75.00 266 LEU A N 1
ATOM 2118 C CA . LEU A 1 266 ? 56.072 30.644 -100.576 1.00 75.00 266 LEU A CA 1
ATOM 2119 C C . LEU A 1 266 ? 55.038 31.521 -101.302 1.00 75.00 266 LEU A C 1
ATOM 2121 O O . LEU A 1 266 ? 55.152 31.745 -102.500 1.00 75.00 266 LEU A O 1
ATOM 2125 N N . GLY A 1 267 ? 54.079 32.084 -100.571 1.00 59.34 267 GLY A N 1
ATOM 2126 C CA . GLY A 1 267 ? 53.074 33.033 -101.047 1.00 59.34 267 GLY A CA 1
ATOM 2127 C C . GLY A 1 267 ? 53.657 34.415 -101.339 1.00 59.34 267 GLY A C 1
ATOM 2128 O O . GLY A 1 267 ? 53.238 35.055 -102.290 1.00 59.34 267 GLY A O 1
ATOM 2129 N N . GLY A 1 268 ? 54.703 34.830 -100.622 1.00 52.16 268 GLY A N 1
ATOM 2130 C CA . GLY A 1 268 ? 55.527 36.000 -100.942 1.00 52.16 268 GLY A CA 1
ATOM 2131 C C . GLY A 1 268 ? 56.419 35.799 -102.172 1.00 52.16 268 GLY A C 1
ATOM 2132 O O . GLY A 1 268 ? 56.938 36.769 -102.711 1.00 52.16 268 GLY A O 1
ATOM 2133 N N . LYS A 1 269 ? 56.565 34.557 -102.656 1.00 48.78 269 LYS A N 1
ATOM 2134 C CA . LYS A 1 269 ? 57.095 34.246 -103.996 1.00 48.78 269 LYS A CA 1
ATOM 2135 C C . LYS A 1 269 ? 55.996 34.133 -105.064 1.00 48.78 269 LYS A C 1
ATOM 2137 O O . LYS A 1 269 ? 56.325 34.023 -106.239 1.00 48.78 269 LYS A O 1
ATOM 2142 N N . ALA A 1 270 ? 54.722 34.166 -104.670 1.00 43.00 270 ALA A N 1
ATOM 2143 C CA . ALA A 1 270 ? 53.559 34.127 -105.557 1.00 43.00 270 ALA A CA 1
ATOM 2144 C C . ALA A 1 270 ? 52.785 35.462 -105.609 1.00 43.00 270 ALA A C 1
ATOM 2146 O O . ALA A 1 270 ? 51.852 35.585 -106.392 1.00 43.00 270 ALA A O 1
ATOM 2147 N N . SER A 1 271 ? 53.173 36.475 -104.826 1.00 38.69 271 SER A N 1
ATOM 2148 C CA . SER A 1 271 ? 52.511 37.784 -104.762 1.00 38.69 271 SER A CA 1
ATOM 2149 C C . SER A 1 271 ? 53.224 38.864 -105.589 1.00 38.69 271 SER A C 1
ATOM 2151 O O . SER A 1 271 ? 53.507 39.943 -105.077 1.00 38.69 271 SER A O 1
ATOM 2153 N N . ASP A 1 272 ? 53.475 38.558 -106.862 1.00 41.59 272 ASP A N 1
ATOM 2154 C CA . ASP A 1 272 ? 53.334 39.505 -107.981 1.00 41.59 272 ASP A CA 1
ATOM 2155 C C . ASP A 1 272 ? 52.174 38.996 -108.862 1.00 41.59 272 ASP A C 1
ATOM 2157 O O . ASP A 1 272 ? 52.355 38.636 -110.019 1.00 41.59 272 ASP A O 1
ATOM 2161 N N . ALA A 1 273 ? 50.985 38.850 -108.269 1.00 37.62 273 ALA A N 1
ATOM 2162 C CA . ALA A 1 273 ? 49.684 38.750 -108.939 1.00 37.62 273 ALA A CA 1
ATOM 2163 C C . ALA A 1 273 ? 48.592 38.620 -107.864 1.00 37.62 273 ALA A C 1
ATOM 2165 O O . ALA A 1 273 ? 48.564 37.612 -107.173 1.00 37.62 273 ALA A O 1
ATOM 2166 N N . GLU A 1 274 ? 47.766 39.668 -107.726 1.00 36.81 274 GLU A N 1
ATOM 2167 C CA . GLU A 1 274 ? 46.313 39.673 -107.433 1.00 36.81 274 GLU A CA 1
ATOM 2168 C C . GLU A 1 274 ? 45.729 38.694 -106.385 1.00 36.81 274 GLU A C 1
ATOM 2170 O O . GLU A 1 274 ? 46.079 37.536 -106.276 1.00 36.81 274 GLU A O 1
ATOM 2175 N N . SER A 1 275 ? 44.671 38.962 -105.635 1.00 32.50 275 SER A N 1
ATOM 2176 C CA . SER A 1 275 ? 43.740 40.060 -105.405 1.00 32.50 275 SER A CA 1
ATOM 2177 C C . SER A 1 275 ? 42.705 39.415 -104.467 1.00 32.50 275 SER A C 1
ATOM 2179 O O . SER A 1 275 ? 42.255 38.309 -104.742 1.00 32.50 275 SER A O 1
ATOM 2181 N N . SER A 1 276 ? 42.298 40.131 -103.418 1.00 37.81 276 SER A N 1
ATOM 2182 C CA . SER A 1 276 ? 40.948 40.085 -102.827 1.00 37.81 276 SER A CA 1
ATOM 2183 C C . SER A 1 276 ? 40.401 38.823 -102.122 1.00 37.81 276 SER A C 1
ATOM 2185 O O . SER A 1 276 ? 40.428 37.709 -102.628 1.00 37.81 276 SER A O 1
ATOM 2187 N N . THR A 1 277 ? 39.665 39.114 -101.031 1.00 34.81 277 THR A N 1
ATOM 2188 C CA . THR A 1 277 ? 38.456 38.417 -100.509 1.00 34.81 277 THR A CA 1
ATOM 2189 C C . THR A 1 277 ? 38.638 37.022 -99.884 1.00 34.81 277 THR A C 1
ATOM 2191 O O . THR A 1 277 ? 39.416 36.220 -100.362 1.00 34.81 277 THR A O 1
ATOM 2194 N N . ALA A 1 278 ? 37.935 36.583 -98.838 1.00 38.47 278 ALA A N 1
ATOM 2195 C CA . ALA A 1 278 ? 36.983 37.151 -97.888 1.00 38.47 278 ALA A CA 1
ATOM 2196 C C . ALA A 1 278 ? 36.745 36.088 -96.778 1.00 38.47 278 ALA A C 1
ATOM 2198 O O . ALA A 1 278 ? 37.073 34.918 -96.954 1.00 38.47 278 ALA A O 1
ATOM 2199 N N . THR A 1 279 ? 36.085 36.509 -95.694 1.00 47.94 279 THR A N 1
ATOM 2200 C CA . THR A 1 279 ? 35.212 35.677 -94.838 1.00 47.94 279 THR A CA 1
ATOM 2201 C C . THR A 1 279 ? 35.870 34.709 -93.841 1.00 47.94 279 THR A C 1
ATOM 2203 O O . THR A 1 279 ? 36.098 33.539 -94.132 1.00 47.94 279 THR A O 1
ATOM 2206 N N . THR A 1 280 ? 35.984 35.150 -92.585 1.00 43.00 280 THR A N 1
ATOM 2207 C CA . THR A 1 280 ? 35.953 34.265 -91.406 1.00 43.00 280 THR A CA 1
ATOM 2208 C C . THR A 1 280 ? 34.796 34.715 -90.520 1.00 43.00 280 THR A C 1
ATOM 2210 O O . THR A 1 280 ? 34.943 35.549 -89.636 1.00 43.00 280 THR A O 1
ATOM 2213 N N . GLN A 1 281 ? 33.605 34.212 -90.834 1.00 47.81 281 GLN A N 1
ATOM 2214 C CA . GLN A 1 281 ? 32.367 34.460 -90.099 1.00 47.81 281 GLN A CA 1
ATOM 2215 C C . GLN A 1 281 ? 31.715 33.098 -89.818 1.00 47.81 281 GLN A C 1
ATOM 2217 O O . GLN A 1 281 ? 30.660 32.777 -90.348 1.00 47.81 281 GLN A O 1
ATOM 2222 N N . THR A 1 282 ? 32.405 32.247 -89.053 1.00 49.47 282 THR A N 1
ATOM 2223 C CA . THR A 1 282 ? 31.881 30.939 -88.607 1.00 49.47 282 THR A CA 1
ATOM 2224 C C . THR A 1 282 ? 32.304 30.531 -87.190 1.00 49.47 282 THR A C 1
ATOM 2226 O O . THR A 1 282 ? 31.688 29.619 -86.654 1.00 49.47 282 THR A O 1
ATOM 2229 N N . ASP A 1 283 ? 33.266 31.205 -86.542 1.00 48.72 283 ASP A N 1
ATOM 2230 C CA . ASP A 1 283 ? 33.718 30.825 -85.184 1.00 48.72 283 ASP A CA 1
ATOM 2231 C C . ASP A 1 283 ? 32.861 31.441 -84.058 1.00 48.72 283 ASP A C 1
ATOM 2233 O O . ASP A 1 283 ? 32.557 30.782 -83.067 1.00 48.72 283 ASP A O 1
ATOM 2237 N N . GLU A 1 284 ? 32.360 32.669 -84.229 1.00 53.78 284 GLU A N 1
ATOM 2238 C CA . GLU A 1 284 ? 31.579 33.351 -83.179 1.00 53.78 284 GLU A CA 1
ATOM 2239 C C . GLU A 1 284 ? 30.203 32.703 -82.937 1.00 53.78 284 GLU A C 1
ATOM 2241 O O . GLU A 1 284 ? 29.713 32.662 -81.810 1.00 53.78 284 GLU A O 1
ATOM 2246 N N . ALA A 1 285 ? 29.579 32.131 -83.971 1.00 55.50 285 ALA A N 1
ATOM 2247 C CA . ALA A 1 285 ? 28.271 31.485 -83.841 1.00 55.50 285 ALA A CA 1
ATOM 2248 C C . ALA A 1 285 ? 28.336 30.140 -83.096 1.00 55.50 285 ALA A C 1
ATOM 2250 O O . ALA A 1 285 ? 27.328 29.689 -82.546 1.00 55.50 285 ALA A O 1
ATOM 2251 N N . GLN A 1 286 ? 29.502 29.489 -83.082 1.00 57.41 286 GLN A N 1
ATOM 2252 C CA . GLN A 1 286 ? 29.703 28.204 -82.418 1.00 57.41 286 GLN A CA 1
ATOM 2253 C C . GLN A 1 286 ? 30.080 28.400 -80.944 1.00 57.41 286 GLN A C 1
ATOM 2255 O O . GLN A 1 286 ? 29.578 27.671 -80.087 1.00 57.41 286 GLN A O 1
ATOM 2260 N N . ASP A 1 287 ? 30.843 29.453 -80.636 1.00 64.31 287 ASP A N 1
ATOM 2261 C CA . ASP A 1 287 ? 31.128 29.868 -79.260 1.00 64.31 287 ASP A CA 1
ATOM 2262 C C . ASP A 1 287 ? 29.874 30.361 -78.527 1.00 64.31 287 ASP A C 1
ATOM 2264 O O . ASP A 1 287 ? 29.633 29.955 -77.391 1.00 64.31 287 ASP A O 1
ATOM 2268 N N . VAL A 1 288 ? 29.004 31.142 -79.181 1.00 70.56 288 VAL A N 1
ATOM 2269 C CA . VAL A 1 288 ? 27.743 31.595 -78.561 1.00 70.56 288 VAL A CA 1
ATOM 2270 C C . VAL A 1 288 ? 26.821 30.413 -78.233 1.00 70.56 288 VAL A C 1
ATOM 2272 O O . VAL A 1 288 ? 26.282 30.347 -77.130 1.00 70.56 288 VAL A O 1
ATOM 2275 N N . ARG A 1 289 ? 26.709 29.415 -79.122 1.00 74.62 289 ARG A N 1
ATOM 2276 C CA . ARG A 1 289 ? 25.910 28.200 -78.862 1.00 74.62 289 ARG A CA 1
ATOM 2277 C C . ARG A 1 289 ? 26.488 27.341 -77.739 1.00 74.62 289 ARG A C 1
ATOM 2279 O O . ARG A 1 289 ? 25.733 26.773 -76.952 1.00 74.62 289 ARG A O 1
ATOM 2286 N N . ASN A 1 290 ? 27.814 27.255 -77.643 1.00 76.38 290 ASN A N 1
ATOM 2287 C CA . ASN A 1 290 ? 28.471 26.550 -76.545 1.00 76.38 290 ASN A CA 1
ATOM 2288 C C . ASN A 1 290 ? 28.237 27.261 -75.206 1.00 76.38 290 ASN A C 1
ATOM 2290 O O . ASN A 1 290 ? 27.958 26.597 -74.207 1.00 76.38 290 ASN A O 1
ATOM 2294 N N . VAL A 1 291 ? 28.294 28.595 -75.181 1.00 80.19 291 VAL A N 1
ATOM 2295 C CA . VAL A 1 291 ? 28.002 29.394 -73.982 1.00 80.19 291 VAL A CA 1
ATOM 2296 C C . VAL A 1 291 ? 26.540 29.235 -73.554 1.00 80.19 291 VAL A C 1
ATOM 2298 O O . V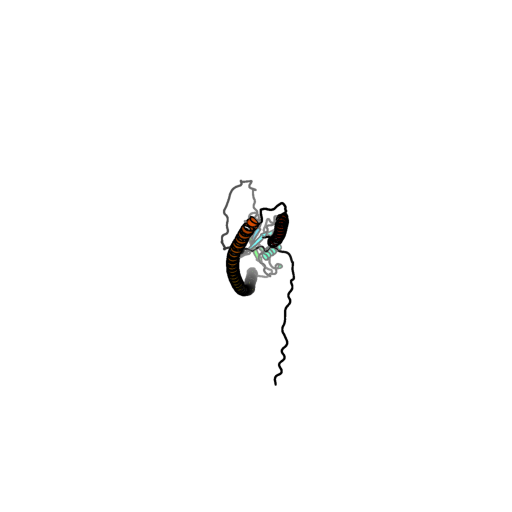AL A 1 291 ? 26.282 28.995 -72.375 1.00 80.19 291 VAL A O 1
ATOM 2301 N N . GLU A 1 292 ? 25.588 29.275 -74.490 1.00 84.62 292 GLU A N 1
ATOM 2302 C CA . GLU A 1 292 ? 24.162 29.045 -74.207 1.00 84.62 292 GLU A CA 1
ATOM 2303 C C . GLU A 1 292 ? 23.900 27.633 -73.661 1.00 84.62 292 GLU A C 1
ATOM 2305 O O . GLU A 1 292 ? 23.161 27.466 -72.688 1.00 84.62 292 GLU A O 1
ATOM 2310 N N . HIS A 1 293 ? 24.548 26.612 -74.230 1.00 81.81 293 HIS A N 1
ATOM 2311 C CA . HIS A 1 293 ? 24.440 25.233 -73.755 1.00 81.81 293 HIS A CA 1
ATOM 2312 C C . HIS A 1 293 ? 24.988 25.070 -72.326 1.00 81.81 293 HIS A C 1
ATOM 2314 O O . HIS A 1 293 ? 24.335 24.462 -71.474 1.00 81.81 293 HIS A O 1
ATOM 2320 N N . TRP A 1 294 ? 26.146 25.664 -72.016 1.00 85.25 294 TRP A N 1
ATOM 2321 C CA . TRP A 1 294 ? 26.696 25.660 -70.655 1.00 85.25 294 TRP A CA 1
ATOM 2322 C C . TRP A 1 294 ? 25.825 26.435 -69.665 1.00 85.25 294 TRP A C 1
ATOM 2324 O O . TRP A 1 294 ? 25.658 26.008 -68.520 1.00 85.25 294 TRP A O 1
ATOM 2334 N N . GLN A 1 295 ? 25.220 27.540 -70.099 1.00 88.81 295 GLN A N 1
ATOM 2335 C CA . GLN A 1 295 ? 24.294 28.308 -69.275 1.00 88.81 295 GLN A CA 1
ATOM 2336 C C . GLN A 1 295 ? 23.027 27.501 -68.949 1.00 88.81 295 GLN A C 1
ATOM 2338 O O . GLN A 1 295 ? 22.584 27.499 -67.799 1.00 88.81 295 GLN A O 1
ATOM 2343 N N . GLN A 1 296 ? 22.487 26.749 -69.915 1.00 88.00 296 GLN A N 1
ATOM 2344 C CA . GLN A 1 296 ? 21.355 25.840 -69.691 1.00 88.00 296 GLN A CA 1
ATOM 2345 C C . GLN A 1 296 ? 21.711 24.694 -68.735 1.00 88.00 296 GLN A C 1
ATOM 2347 O O . GLN A 1 296 ? 20.931 24.384 -67.832 1.00 88.00 296 GLN A O 1
ATOM 2352 N N . GLN A 1 297 ? 22.901 24.103 -68.871 1.00 87.44 297 GLN A N 1
ATOM 2353 C CA . GLN A 1 297 ? 23.358 23.052 -67.957 1.00 87.44 297 GLN A CA 1
ATOM 2354 C C . GLN A 1 297 ? 23.532 23.565 -66.521 1.00 87.44 297 GLN A C 1
ATOM 2356 O O . GLN A 1 297 ? 23.110 22.900 -65.575 1.00 87.44 297 GLN A O 1
ATOM 2361 N N . LEU A 1 298 ? 24.089 24.766 -66.337 1.00 89.62 298 LEU A N 1
ATOM 2362 C CA . LEU A 1 298 ? 24.230 25.378 -65.012 1.00 89.62 298 LEU A CA 1
ATOM 2363 C C . LEU A 1 298 ? 22.877 25.702 -64.371 1.00 89.62 298 LEU A C 1
ATOM 2365 O O . LEU A 1 298 ? 22.707 25.483 -63.170 1.00 89.62 298 LEU A O 1
ATOM 2369 N N . LEU A 1 299 ? 21.901 26.170 -65.155 1.00 90.56 299 LEU A N 1
ATOM 2370 C CA . LEU A 1 299 ? 20.542 26.397 -64.662 1.00 90.56 299 LEU A CA 1
ATOM 2371 C C . LEU A 1 299 ? 19.898 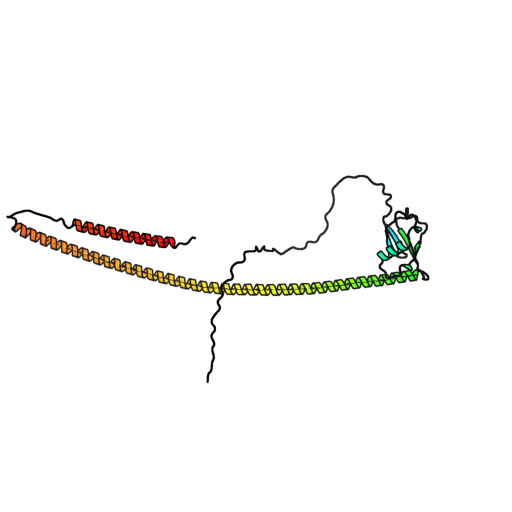25.091 -64.189 1.00 90.56 299 LEU A C 1
ATOM 2373 O O . LEU A 1 299 ? 19.411 25.049 -63.059 1.00 90.56 299 LEU A O 1
ATOM 2377 N N . ALA A 1 300 ? 19.990 24.016 -64.976 1.00 88.31 300 ALA A N 1
ATOM 2378 C CA . ALA A 1 300 ? 19.457 22.704 -64.608 1.00 88.31 300 ALA A CA 1
ATOM 2379 C C . ALA A 1 300 ? 20.093 22.146 -63.319 1.00 88.31 300 ALA A C 1
ATOM 2381 O O . ALA A 1 300 ? 19.388 21.654 -62.437 1.00 88.31 300 ALA A O 1
ATOM 2382 N N . VAL A 1 301 ? 21.415 22.280 -63.158 1.00 88.19 301 VAL A N 1
ATOM 2383 C CA . VAL A 1 301 ? 22.113 21.881 -61.921 1.00 88.19 301 VAL A CA 1
ATOM 2384 C C . VAL A 1 301 ? 21.680 22.750 -60.738 1.00 88.19 301 VAL A C 1
ATOM 2386 O O . VAL A 1 301 ? 21.476 22.236 -59.637 1.00 88.19 301 VAL A O 1
ATOM 2389 N N . SER A 1 302 ? 21.495 24.056 -60.945 1.00 91.88 302 SER A N 1
ATOM 2390 C CA . SER A 1 302 ? 21.044 24.965 -59.887 1.00 91.88 302 SER A CA 1
ATOM 2391 C C . SER A 1 302 ? 19.612 24.671 -59.426 1.00 91.88 302 SER A C 1
ATOM 2393 O O . SER A 1 302 ? 19.337 24.734 -58.227 1.00 91.88 302 SER A O 1
ATOM 2395 N N . GLU A 1 303 ? 18.709 24.302 -60.341 1.00 89.38 303 GLU A N 1
ATOM 2396 C CA . GLU A 1 303 ? 17.354 23.876 -59.987 1.00 89.38 303 GLU A CA 1
ATOM 2397 C C . GLU A 1 303 ? 17.372 22.543 -59.248 1.00 89.38 303 GLU A C 1
ATOM 2399 O O . GLU A 1 303 ? 16.740 22.422 -58.199 1.00 89.38 303 GLU A O 1
ATOM 2404 N N . TRP A 1 304 ? 18.162 21.572 -59.709 1.00 90.31 304 TRP A N 1
ATOM 2405 C CA . TRP A 1 304 ? 18.312 20.295 -59.012 1.00 90.31 304 TRP A CA 1
ATOM 2406 C C . TRP A 1 304 ? 18.816 20.479 -57.571 1.00 90.31 304 TRP A C 1
ATOM 2408 O O . TRP A 1 304 ? 18.242 19.912 -56.640 1.00 90.31 304 TRP A O 1
ATOM 2418 N N . LEU A 1 305 ? 19.811 21.348 -57.355 1.00 89.69 305 LEU A N 1
ATOM 2419 C CA . LEU A 1 305 ? 20.316 21.682 -56.017 1.00 89.69 305 LEU A CA 1
ATOM 2420 C C . LEU A 1 305 ? 19.269 22.383 -55.141 1.00 89.69 305 LEU A C 1
ATOM 2422 O O . LEU A 1 305 ? 19.151 22.052 -53.962 1.00 89.69 305 LEU A O 1
ATOM 2426 N N . LYS A 1 306 ? 18.482 23.316 -55.694 1.00 87.00 306 LYS A N 1
ATOM 2427 C CA . LYS A 1 306 ? 17.375 23.961 -54.961 1.00 87.00 306 LYS A CA 1
ATOM 2428 C C . LYS A 1 306 ? 16.304 22.951 -54.552 1.00 87.00 306 LYS A C 1
ATOM 2430 O O . LYS A 1 306 ? 15.831 22.988 -53.420 1.00 87.00 306 LYS A O 1
ATOM 2435 N N . THR A 1 307 ? 15.964 22.030 -55.449 1.00 86.38 307 THR A N 1
ATOM 2436 C CA . THR A 1 307 ? 14.964 20.984 -55.192 1.00 86.38 307 THR A CA 1
ATOM 2437 C C . THR A 1 307 ? 15.462 19.999 -54.129 1.00 86.38 307 THR A C 1
ATOM 2439 O O . THR A 1 307 ? 14.722 19.645 -53.215 1.00 86.38 307 THR A O 1
ATOM 2442 N N . GLY A 1 308 ? 16.742 19.616 -54.183 1.00 83.12 308 GLY A N 1
ATOM 2443 C CA . GLY A 1 308 ? 17.379 18.797 -53.148 1.00 83.12 308 GLY A CA 1
ATOM 2444 C C . GLY A 1 308 ? 17.448 19.495 -51.784 1.00 83.12 308 GLY A C 1
ATOM 2445 O O . GLY A 1 308 ? 17.195 18.865 -50.760 1.00 83.12 308 GLY A O 1
ATOM 2446 N N . ALA A 1 309 ? 17.727 20.801 -51.757 1.00 79.75 309 ALA A N 1
ATOM 2447 C CA . ALA A 1 309 ? 17.744 21.588 -50.525 1.00 79.75 309 ALA A CA 1
ATOM 2448 C C . ALA A 1 309 ? 16.350 21.721 -49.883 1.00 79.75 309 ALA A C 1
ATOM 2450 O O . ALA A 1 309 ? 16.244 21.642 -48.662 1.00 79.75 309 ALA A O 1
ATOM 2451 N N . ALA A 1 310 ? 15.287 21.865 -50.683 1.00 78.06 310 ALA A N 1
ATOM 2452 C CA . ALA A 1 310 ? 13.911 21.901 -50.182 1.00 78.06 310 ALA A CA 1
ATOM 2453 C C . ALA A 1 310 ? 13.510 20.577 -49.505 1.00 78.06 310 ALA A C 1
ATOM 2455 O O . ALA A 1 310 ? 12.969 20.587 -48.404 1.00 78.06 310 ALA A O 1
ATOM 2456 N N . LEU A 1 311 ? 13.879 19.434 -50.095 1.00 76.62 311 LEU A N 1
ATOM 2457 C CA . LEU A 1 311 ? 13.631 18.113 -49.501 1.00 76.62 311 LEU A CA 1
ATOM 2458 C C . LEU A 1 311 ? 14.375 17.895 -48.173 1.00 76.62 311 LEU A C 1
ATOM 2460 O O . LEU A 1 311 ? 13.897 17.157 -47.317 1.00 76.62 311 LEU A O 1
ATOM 2464 N N . LEU A 1 312 ? 15.535 18.531 -47.993 1.00 73.62 312 LEU A N 1
ATOM 2465 C CA . LEU A 1 312 ? 16.287 18.502 -46.735 1.00 73.62 312 LEU A CA 1
ATOM 2466 C C . LEU A 1 312 ? 15.674 19.409 -45.658 1.00 73.62 312 LEU A C 1
ATOM 2468 O O . LEU A 1 312 ? 15.771 19.078 -44.481 1.00 73.62 312 LEU A O 1
ATOM 2472 N N . GLN A 1 313 ? 15.034 20.517 -46.040 1.00 73.31 313 GLN A N 1
ATOM 2473 C CA . GLN A 1 313 ? 14.336 21.410 -45.105 1.00 73.31 313 GLN A CA 1
ATOM 2474 C C . GLN A 1 313 ? 12.984 20.836 -44.656 1.00 73.31 313 GLN A C 1
ATOM 2476 O O . GLN A 1 313 ? 12.648 20.937 -43.480 1.00 73.31 313 GLN A O 1
ATOM 2481 N N . ASP A 1 314 ? 12.260 20.149 -45.544 1.00 65.25 314 ASP A N 1
ATOM 2482 C CA . ASP A 1 314 ? 11.014 19.445 -45.196 1.00 65.25 314 ASP A CA 1
ATOM 2483 C C . ASP A 1 314 ? 11.252 18.176 -44.348 1.00 65.25 314 ASP A C 1
ATOM 2485 O O . ASP A 1 314 ? 10.322 17.636 -43.745 1.00 65.25 314 ASP A O 1
ATOM 2489 N N . ALA A 1 315 ? 12.500 17.699 -44.266 1.00 58.25 315 ALA A N 1
ATOM 2490 C CA . ALA A 1 315 ? 12.907 16.555 -43.447 1.00 58.25 315 ALA A CA 1
ATOM 2491 C C . ALA A 1 315 ? 13.292 16.919 -41.996 1.00 58.25 315 ALA A C 1
ATOM 2493 O O . ALA A 1 315 ? 13.660 16.024 -41.232 1.00 58.25 315 ALA A O 1
ATOM 2494 N N . GLU A 1 316 ? 13.180 18.191 -41.592 1.00 54.19 316 GLU A N 1
ATOM 2495 C CA . GLU A 1 316 ? 13.262 18.639 -40.194 1.00 54.19 316 GLU A CA 1
ATOM 2496 C C . GLU A 1 316 ? 11.838 18.801 -39.611 1.00 54.19 316 GLU A C 1
ATOM 2498 O O . GLU A 1 316 ? 11.260 19.890 -39.642 1.00 54.19 316 GLU A O 1
ATOM 2503 N N . PRO A 1 317 ? 11.209 17.739 -39.071 1.00 55.88 317 PRO A N 1
ATOM 2504 C CA . PRO A 1 317 ? 9.944 17.880 -38.371 1.00 55.88 317 PRO A CA 1
ATOM 2505 C C . PRO A 1 317 ? 10.185 18.559 -37.018 1.00 55.88 317 PRO A C 1
ATOM 2507 O O . PRO A 1 317 ? 10.855 17.990 -36.159 1.00 55.88 317 PRO A O 1
ATOM 2510 N N . ASN A 1 318 ? 9.606 19.754 -36.848 1.00 53.56 318 ASN A N 1
ATOM 2511 C CA . ASN A 1 318 ? 9.260 20.414 -35.579 1.00 53.56 318 ASN A CA 1
ATOM 2512 C C . ASN A 1 318 ? 10.029 19.909 -34.341 1.00 53.56 318 ASN A C 1
ATOM 2514 O O . ASN A 1 318 ? 9.584 18.984 -33.651 1.00 53.56 318 ASN A O 1
ATOM 2518 N N . ARG A 1 319 ? 11.139 20.583 -34.032 1.00 44.94 319 ARG A N 1
ATOM 2519 C CA . ARG A 1 319 ? 11.578 20.768 -32.644 1.00 44.94 319 ARG A CA 1
ATOM 2520 C C . ARG A 1 319 ? 10.892 21.980 -32.037 1.00 44.94 319 ARG A C 1
ATOM 2522 O O . ARG A 1 319 ? 10.779 22.996 -32.753 1.00 44.94 319 ARG A O 1
#